Protein AF-A0A4U9TQY6-F1 (afdb_monomer_lite)

Organism: Serratia fonticola (NCBI:txid47917)

Radius of gyration: 54.36 Å; chains: 1; bounding box: 88×102×158 Å

Secondary structure (DSSP, 8-state):
----PPPPP--------------------------GGGHHHHHHH-S--HHHHHHHHHHHHHTTT------PPPSS-HHHHHHHHHHHHHTTT-HHHHHHHH--S-HHHHHHHHHHH-GGG---B-TTT-TT----HHHHHHHHHHHHT-SS-HHHHHHHHTB-HHHHHHHHHHHH-SHHHHHTS---PPPHHHHHHHHHHHHHHHHHHHHHHHHHHHHHHHHHHHH---TTS-GGGS-HHHHHHHHHHHTTTS-HHHHHHHTT--HHHHHHHHHHHHT--TTHHHHHHHHHHHHHTTT---HHHHHHHHHHTT----HHHHHHHHHHTT------------S-----

InterPro domains:
  IPR002514 Transposase IS3/IS911family [PF01527] (135-210)
  IPR009057 Homedomain-like superfamily [SSF46689] (134-230)
  IPR025948 HTH-like domain [PF13276] (290-338)

Structure (mmCIF, N/CA/C/O backbone):
data_AF-A0A4U9TQY6-F1
#
_entry.id   AF-A0A4U9TQY6-F1
#
loop_
_atom_site.group_PDB
_atom_site.id
_atom_site.type_symbol
_atom_site.label_atom_id
_atom_site.label_alt_id
_atom_site.label_comp_id
_atom_site.label_asym_id
_atom_site.label_entity_id
_atom_site.label_seq_id
_atom_site.pdbx_PDB_ins_code
_atom_site.Cartn_x
_atom_site.Cartn_y
_atom_site.Cartn_z
_atom_site.occupancy
_atom_site.B_iso_or_equiv
_atom_site.auth_seq_id
_atom_site.auth_comp_id
_atom_site.auth_asym_id
_atom_site.auth_atom_id
_atom_site.pdbx_PDB_model_num
ATOM 1 N N . MET A 1 1 ? 9.250 -29.396 -16.848 1.00 31.23 1 MET A N 1
ATOM 2 C CA . MET A 1 1 ? 8.272 -30.425 -17.280 1.00 31.23 1 MET A CA 1
ATOM 3 C C . MET A 1 1 ? 8.262 -30.428 -18.808 1.00 31.23 1 MET A C 1
ATOM 5 O O . MET A 1 1 ? 8.219 -29.341 -19.353 1.00 31.23 1 MET A O 1
ATOM 9 N N . VAL A 1 2 ? 8.397 -31.527 -19.561 1.00 31.52 2 VAL A N 1
ATOM 10 C CA . VAL A 1 2 ? 8.500 -32.969 -19.241 1.00 31.52 2 VAL A CA 1
ATOM 11 C C . VAL A 1 2 ? 9.567 -33.610 -20.151 1.00 31.52 2 VAL A C 1
ATOM 13 O O . VAL A 1 2 ? 9.609 -33.320 -21.343 1.00 31.52 2 VAL A O 1
ATOM 16 N N . LYS A 1 3 ? 10.415 -34.497 -19.607 1.00 27.30 3 LYS A N 1
ATOM 17 C CA . LYS A 1 3 ? 11.331 -35.351 -20.392 1.00 27.30 3 LYS A CA 1
ATOM 18 C C . LYS A 1 3 ? 10.538 -36.514 -21.006 1.00 27.30 3 LYS A C 1
ATOM 20 O O . LYS A 1 3 ? 9.754 -37.124 -20.286 1.00 27.30 3 LYS A O 1
ATOM 25 N N . ARG A 1 4 ? 10.783 -36.893 -22.266 1.00 30.50 4 ARG A N 1
ATOM 26 C CA . ARG A 1 4 ? 10.329 -38.194 -22.803 1.00 30.50 4 ARG A CA 1
ATOM 27 C C . ARG A 1 4 ? 11.517 -39.154 -22.840 1.00 30.50 4 ARG A C 1
ATOM 29 O O . ARG A 1 4 ? 12.501 -38.873 -23.514 1.00 30.50 4 ARG A O 1
ATOM 36 N N . GLY A 1 5 ? 11.445 -40.223 -22.050 1.00 29.27 5 GLY A N 1
ATOM 37 C CA . GLY A 1 5 ? 12.477 -41.260 -21.979 1.00 29.27 5 GLY A CA 1
ATOM 38 C C . GLY A 1 5 ? 12.251 -42.380 -22.995 1.00 29.27 5 GLY A C 1
ATOM 39 O O . GLY A 1 5 ? 11.127 -42.601 -23.442 1.00 29.27 5 GLY A O 1
ATOM 40 N N . CYS A 1 6 ? 13.321 -43.096 -23.336 1.00 26.94 6 CYS A N 1
ATOM 41 C CA . CYS A 1 6 ? 13.263 -44.268 -24.207 1.00 26.94 6 CYS A CA 1
ATOM 42 C C . CYS A 1 6 ? 12.666 -45.480 -23.474 1.00 26.94 6 CYS A C 1
ATOM 44 O O . CYS A 1 6 ? 13.087 -45.808 -22.364 1.00 26.94 6 CYS A O 1
ATOM 46 N N . GLY A 1 7 ? 11.712 -46.159 -24.117 1.00 28.53 7 GLY A N 1
ATOM 47 C CA . GLY A 1 7 ? 11.136 -47.423 -23.652 1.00 28.53 7 GLY A CA 1
ATOM 48 C C . GLY A 1 7 ? 11.997 -48.632 -24.034 1.00 28.53 7 GLY A C 1
ATOM 49 O O . GLY A 1 7 ? 12.607 -48.663 -25.100 1.00 28.53 7 GLY A O 1
ATOM 50 N N . ARG A 1 8 ? 12.050 -49.619 -23.138 1.00 29.38 8 ARG A N 1
ATOM 51 C CA . ARG A 1 8 ? 12.876 -50.836 -23.205 1.00 29.38 8 ARG A CA 1
ATOM 52 C C . ARG A 1 8 ? 12.170 -51.963 -23.985 1.00 29.38 8 ARG A C 1
ATOM 54 O O . ARG A 1 8 ? 10.993 -52.208 -23.751 1.00 29.38 8 ARG A O 1
ATOM 61 N N . PHE A 1 9 ? 12.906 -52.684 -24.836 1.00 28.48 9 PHE A N 1
ATOM 62 C CA . PHE A 1 9 ? 12.478 -53.955 -25.452 1.00 28.48 9 PHE A CA 1
ATOM 63 C C . PHE A 1 9 ? 12.493 -55.127 -24.448 1.00 28.48 9 PHE A C 1
ATOM 65 O O . PHE A 1 9 ? 13.403 -55.183 -23.615 1.00 28.48 9 PHE A O 1
ATOM 72 N N . PRO A 1 10 ? 11.590 -56.115 -24.595 1.00 33.69 10 PRO A N 1
ATOM 73 C CA . PRO A 1 10 ? 11.758 -57.448 -24.015 1.00 33.69 10 PRO A CA 1
ATOM 74 C C . PRO A 1 10 ? 11.710 -58.604 -25.044 1.00 33.69 10 PRO A C 1
ATOM 76 O O . PRO A 1 10 ? 10.796 -58.682 -25.854 1.00 33.69 10 PRO A O 1
ATOM 79 N N . GLY A 1 11 ? 12.663 -59.538 -24.916 1.00 27.80 11 GLY A N 1
ATOM 80 C CA . GLY A 1 11 ? 12.415 -60.994 -24.865 1.00 27.80 11 GLY A CA 1
ATOM 81 C C . GLY A 1 11 ? 11.943 -61.775 -26.107 1.00 27.80 11 GLY A C 1
ATOM 82 O O . GLY A 1 11 ? 10.773 -61.742 -26.464 1.00 27.80 11 GLY A O 1
ATOM 83 N N . LEU A 1 12 ? 12.835 -62.628 -26.634 1.00 35.00 12 LEU A N 1
ATOM 84 C CA . LEU A 1 12 ? 12.506 -63.870 -27.369 1.00 35.00 12 LEU A CA 1
ATOM 85 C C . LEU A 1 12 ? 11.928 -64.933 -26.391 1.00 35.00 12 LEU A C 1
ATOM 87 O O . LEU A 1 12 ? 12.115 -64.768 -25.181 1.00 35.00 12 LEU A O 1
ATOM 91 N N . PRO A 1 13 ? 11.283 -66.032 -26.856 1.00 39.97 13 PRO A N 1
ATOM 92 C CA . PRO A 1 13 ? 12.063 -67.239 -27.203 1.00 39.97 13 PRO A CA 1
ATOM 93 C C . PRO A 1 13 ? 11.512 -68.147 -28.338 1.00 39.97 13 PRO A C 1
ATOM 95 O O . PRO A 1 13 ? 10.310 -68.223 -28.568 1.00 39.97 13 PRO A O 1
ATOM 98 N N . GLY A 1 14 ? 12.432 -68.937 -28.922 1.00 26.59 14 GLY A N 1
ATOM 99 C CA . GLY A 1 14 ? 12.211 -70.270 -29.525 1.00 26.59 14 GLY A CA 1
ATOM 100 C C . GLY A 1 14 ? 11.458 -70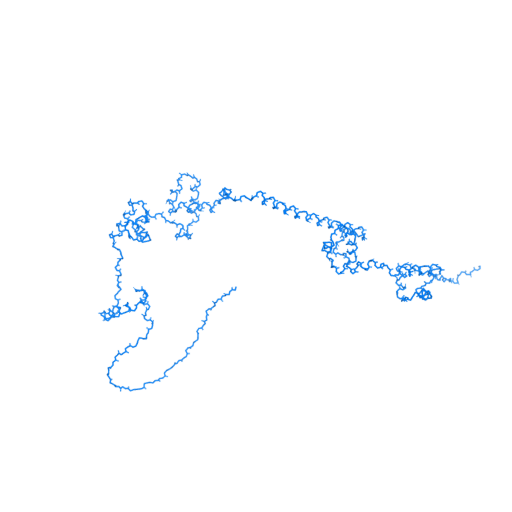.384 -30.866 1.00 26.59 14 GLY A C 1
ATOM 101 O O . GLY A 1 14 ? 11.003 -69.392 -31.419 1.00 26.59 14 GLY A O 1
ATOM 102 N N . GLU A 1 15 ? 11.308 -71.586 -31.446 1.00 27.27 15 GLU A N 1
ATOM 103 C CA . GLU A 1 15 ? 12.203 -72.765 -31.391 1.00 27.27 15 GLU A CA 1
ATOM 104 C C . GLU A 1 15 ? 12.007 -73.720 -32.612 1.00 27.27 15 GLU A C 1
ATOM 106 O O . GLU A 1 15 ? 11.037 -73.634 -33.364 1.00 27.27 15 GLU A O 1
ATOM 111 N N . LYS A 1 16 ? 12.965 -74.648 -32.750 1.00 29.16 16 LYS A N 1
ATOM 112 C CA . LYS A 1 16 ? 12.951 -76.019 -33.340 1.00 29.16 16 LYS A CA 1
ATOM 113 C C . LYS A 1 16 ? 11.585 -76.751 -33.382 1.00 29.16 16 LYS A C 1
ATOM 115 O O . LYS A 1 16 ? 10.786 -76.554 -32.480 1.00 29.16 16 LYS A O 1
ATOM 120 N N . GLN A 1 17 ? 11.249 -77.699 -34.276 1.00 26.56 17 GLN A N 1
ATOM 121 C CA . GLN A 1 17 ? 11.876 -78.455 -35.396 1.00 26.56 17 GLN A CA 1
ATOM 122 C C . GLN A 1 17 ? 10.726 -78.794 -36.409 1.00 26.56 17 GLN A C 1
ATOM 124 O O . GLN A 1 17 ? 9.563 -78.581 -36.086 1.00 26.56 17 GLN A O 1
ATOM 129 N N . CYS A 1 18 ? 10.922 -79.215 -37.669 1.00 26.98 18 CYS A N 1
ATOM 130 C CA . CYS A 1 18 ? 11.278 -80.580 -38.104 1.00 26.98 18 CYS A CA 1
ATOM 131 C C . CYS A 1 18 ? 11.501 -80.649 -39.634 1.00 26.98 18 CYS A C 1
ATOM 133 O O . CYS A 1 18 ? 10.748 -80.060 -40.405 1.00 26.98 18 CYS A O 1
ATOM 135 N N . LEU A 1 19 ? 12.471 -81.461 -40.069 1.00 30.08 19 LEU A N 1
ATOM 136 C CA . LEU A 1 19 ? 12.529 -82.071 -41.412 1.00 30.08 19 LEU A CA 1
ATOM 137 C C . LEU A 1 19 ? 11.640 -83.341 -41.402 1.00 30.08 19 LEU A C 1
ATOM 139 O O . LEU A 1 19 ? 11.509 -83.934 -40.327 1.00 30.08 19 LEU A O 1
ATOM 143 N N . PRO A 1 20 ? 11.052 -83.809 -42.531 1.00 35.75 20 PRO A N 1
ATOM 144 C CA . PRO A 1 20 ? 11.850 -84.645 -43.441 1.00 35.75 20 PRO A CA 1
ATOM 145 C C . PRO A 1 20 ? 11.440 -84.697 -44.936 1.00 35.75 20 PRO A C 1
ATOM 147 O O . PRO A 1 20 ? 10.366 -84.276 -45.349 1.00 35.75 20 PRO A O 1
ATOM 150 N N . LYS A 1 21 ? 12.298 -85.422 -45.673 1.00 30.14 21 LYS A N 1
ATOM 151 C CA . LYS A 1 21 ? 12.150 -86.063 -46.998 1.00 30.14 21 LYS A CA 1
ATOM 152 C C . LYS A 1 21 ? 12.566 -85.265 -48.241 1.00 30.14 21 LYS A C 1
ATOM 154 O O . LYS A 1 21 ? 12.123 -84.161 -48.520 1.00 30.14 21 LYS A O 1
ATOM 159 N N . GLN A 1 22 ? 13.463 -85.918 -48.977 1.00 34.50 22 GLN A N 1
ATOM 160 C CA . GLN A 1 22 ? 14.068 -85.513 -50.239 1.00 34.50 22 GLN A CA 1
ATOM 161 C C . GLN A 1 22 ? 13.177 -85.944 -51.414 1.00 34.50 22 GLN A C 1
ATOM 163 O O . GLN A 1 22 ? 12.573 -87.014 -51.343 1.00 34.50 22 GLN A O 1
ATOM 168 N N . ASN A 1 23 ? 13.163 -85.161 -52.499 1.00 28.33 23 ASN A N 1
ATOM 169 C CA . ASN A 1 23 ? 13.581 -85.569 -53.857 1.00 28.33 23 ASN A CA 1
ATOM 170 C C . ASN A 1 23 ? 13.024 -84.612 -54.927 1.00 28.33 23 ASN A C 1
ATOM 172 O O . ASN A 1 23 ? 11.894 -84.154 -54.818 1.00 28.33 23 ASN A O 1
ATOM 176 N N . GLY A 1 24 ? 13.790 -84.387 -56.003 1.00 27.88 24 GLY A N 1
ATOM 177 C CA . GLY A 1 24 ? 13.245 -83.885 -57.276 1.00 27.88 24 GLY A CA 1
ATOM 178 C C . GLY A 1 24 ? 13.335 -82.375 -57.540 1.00 27.88 24 GLY A C 1
ATOM 179 O O . GLY A 1 24 ? 12.345 -81.668 -57.452 1.00 27.88 24 GLY A O 1
ATOM 180 N N . SER A 1 25 ? 14.525 -81.926 -57.953 1.00 29.58 25 SER A N 1
ATOM 181 C CA . SER A 1 25 ? 14.774 -80.944 -59.033 1.00 29.58 25 SER A CA 1
ATOM 182 C C . SER A 1 25 ? 13.862 -79.712 -59.259 1.00 29.58 25 SER A C 1
ATOM 184 O O . SER A 1 25 ? 12.707 -79.829 -59.648 1.00 29.58 25 SER A O 1
ATOM 186 N N . ALA A 1 26 ? 14.535 -78.552 -59.322 1.00 31.36 26 ALA A N 1
ATOM 187 C CA . ALA A 1 26 ? 14.206 -77.366 -60.131 1.00 31.36 26 ALA A CA 1
ATOM 188 C C . ALA A 1 26 ? 13.026 -76.461 -59.707 1.00 31.36 26 ALA A C 1
ATOM 190 O O . ALA A 1 26 ? 11.922 -76.575 -60.225 1.00 31.36 26 ALA A O 1
ATOM 191 N N . GLN A 1 27 ? 13.338 -75.417 -58.923 1.00 27.23 27 GLN A N 1
ATOM 192 C CA . GLN A 1 27 ? 13.277 -74.001 -59.353 1.00 27.23 27 GLN A CA 1
ATOM 193 C C . GLN A 1 27 ? 13.703 -73.071 -58.196 1.00 27.23 27 GLN A C 1
ATOM 195 O O . GLN A 1 27 ? 13.060 -73.022 -57.152 1.00 27.23 27 GLN A O 1
ATOM 200 N N . LEU A 1 28 ? 14.792 -72.311 -58.370 1.00 29.48 28 LEU A N 1
ATOM 201 C CA . LEU A 1 28 ? 15.281 -71.350 -57.367 1.00 29.48 28 LEU A CA 1
ATOM 202 C C . LEU A 1 28 ? 14.486 -70.034 -57.416 1.00 29.48 28 LEU A C 1
ATOM 204 O O . LEU A 1 28 ? 14.958 -69.015 -57.919 1.00 29.48 28 LEU A O 1
ATOM 208 N N . SER A 1 29 ? 13.281 -70.034 -56.847 1.00 29.52 29 SER A N 1
ATOM 209 C CA . SER A 1 29 ? 12.554 -68.803 -56.520 1.00 29.52 29 SER A CA 1
ATOM 210 C C . SER A 1 29 ? 13.123 -68.182 -55.237 1.00 29.52 29 SER A C 1
ATOM 212 O O . SER A 1 29 ? 12.596 -68.398 -54.145 1.00 29.52 29 SER A O 1
ATOM 214 N N . PHE A 1 30 ? 14.227 -67.436 -55.349 1.00 30.88 30 PHE A N 1
ATOM 215 C CA . PHE A 1 30 ? 14.872 -66.812 -54.189 1.00 30.88 30 PHE A CA 1
ATOM 216 C C . PHE A 1 30 ? 14.046 -65.618 -53.681 1.00 30.88 30 PHE A C 1
ATOM 218 O O . PHE A 1 30 ? 14.032 -64.537 -54.275 1.00 30.88 30 PHE A O 1
ATOM 225 N N . THR A 1 31 ? 13.318 -65.820 -52.584 1.00 34.09 31 THR A N 1
ATOM 226 C CA . THR A 1 31 ? 12.504 -64.783 -51.947 1.00 34.09 31 THR A CA 1
ATOM 227 C C . THR A 1 31 ? 13.389 -63.750 -51.248 1.00 34.09 31 THR A C 1
ATOM 229 O O . THR A 1 31 ? 14.279 -64.073 -50.465 1.00 34.09 31 THR A O 1
ATOM 232 N N . LEU A 1 32 ? 13.139 -62.470 -51.534 1.00 38.66 32 LEU A N 1
ATOM 233 C CA . LEU A 1 32 ? 13.845 -61.337 -50.932 1.00 38.66 32 LEU A CA 1
ATOM 234 C C . LEU A 1 32 ? 13.554 -61.243 -49.427 1.00 38.66 32 LEU A C 1
ATOM 236 O O . LEU A 1 32 ? 12.578 -60.607 -49.033 1.00 38.66 32 LEU A O 1
ATOM 240 N N . ASN A 1 33 ? 14.418 -61.811 -48.584 1.00 37.50 33 ASN A N 1
ATOM 241 C CA . ASN A 1 33 ? 14.406 -61.517 -47.153 1.00 37.50 33 ASN A CA 1
ATOM 242 C C . ASN A 1 33 ? 15.808 -61.566 -46.521 1.00 37.50 33 ASN A C 1
ATOM 244 O O . ASN A 1 33 ? 16.290 -62.618 -46.114 1.00 37.50 33 ASN A O 1
ATOM 248 N N . THR A 1 34 ? 16.466 -60.407 -46.450 1.00 39.22 34 THR A N 1
ATOM 249 C CA . THR A 1 34 ? 17.492 -60.055 -45.446 1.00 39.22 34 THR A CA 1
ATOM 250 C C . THR A 1 34 ? 17.794 -58.562 -45.596 1.00 39.22 34 THR A C 1
ATOM 252 O O . THR A 1 34 ? 18.359 -58.115 -46.596 1.00 39.22 34 THR A O 1
ATOM 255 N N . ALA A 1 35 ? 17.371 -57.757 -44.618 1.00 41.97 35 ALA A N 1
ATOM 256 C CA . ALA A 1 35 ? 17.491 -56.296 -44.664 1.00 41.97 35 ALA A CA 1
ATOM 257 C C . ALA A 1 35 ? 18.857 -55.764 -44.174 1.00 41.97 35 ALA A C 1
ATOM 259 O O . ALA A 1 35 ? 19.092 -54.558 -44.205 1.00 41.97 35 ALA A O 1
ATOM 260 N N . GLU A 1 36 ? 19.777 -56.640 -43.765 1.00 43.09 36 GLU A N 1
ATOM 261 C CA . GLU A 1 36 ? 20.982 -56.246 -43.018 1.00 43.09 36 GLU A CA 1
ATOM 262 C C . GLU A 1 36 ? 22.211 -55.957 -43.906 1.00 43.09 36 GLU A C 1
ATOM 264 O O . GLU A 1 36 ? 23.053 -55.142 -43.539 1.00 43.09 36 GLU A O 1
ATOM 269 N N . ASN A 1 37 ? 22.273 -56.493 -45.132 1.00 46.12 37 ASN A N 1
ATOM 270 C CA . ASN A 1 37 ? 23.397 -56.259 -46.061 1.00 46.12 37 ASN A CA 1
ATOM 271 C C . ASN A 1 37 ? 23.300 -54.955 -46.889 1.00 46.12 37 ASN A C 1
ATOM 273 O O . ASN A 1 37 ? 24.152 -54.693 -47.737 1.00 46.12 37 ASN A O 1
ATOM 277 N N . TRP A 1 38 ? 22.291 -54.106 -46.662 1.00 48.00 38 TRP A N 1
ATOM 278 C CA . TRP A 1 38 ? 22.049 -52.900 -47.477 1.00 48.00 38 TRP A CA 1
ATOM 279 C C . TRP A 1 38 ? 22.770 -51.636 -46.972 1.00 48.00 38 TRP A C 1
ATOM 281 O O . TRP A 1 38 ? 22.703 -50.586 -47.612 1.00 48.00 38 TRP A O 1
ATOM 291 N N . LEU A 1 39 ? 23.495 -51.701 -45.851 1.00 43.91 39 LEU A N 1
ATOM 292 C CA . LEU A 1 39 ? 24.183 -50.536 -45.274 1.00 43.91 39 LEU A CA 1
ATOM 293 C C . LEU A 1 39 ? 25.300 -49.942 -46.167 1.00 43.91 39 LEU A C 1
ATOM 295 O O . LEU A 1 39 ? 25.318 -48.718 -46.322 1.00 43.91 39 LEU A O 1
ATOM 299 N N . PRO A 1 40 ? 26.164 -50.730 -46.849 1.00 46.38 40 PRO A N 1
ATOM 300 C CA . PRO A 1 40 ? 27.131 -50.182 -47.812 1.00 46.38 40 PRO A CA 1
ATOM 301 C C . PRO A 1 40 ? 26.461 -49.499 -49.016 1.00 46.38 40 PRO A C 1
ATOM 303 O O . PRO A 1 40 ? 27.019 -48.587 -49.628 1.00 46.38 40 PRO A O 1
ATOM 306 N N . TRP A 1 41 ? 25.241 -49.924 -49.356 1.00 50.53 41 TRP A N 1
ATOM 307 C CA . TRP A 1 41 ? 24.509 -49.467 -50.534 1.00 50.53 41 TRP A CA 1
ATOM 308 C C . TRP A 1 41 ? 23.980 -48.025 -50.371 1.00 50.53 41 TRP A C 1
ATOM 310 O O . TRP A 1 41 ? 24.085 -47.226 -51.309 1.00 50.53 41 TRP A O 1
ATOM 320 N N . PHE A 1 42 ? 23.525 -47.644 -49.168 1.00 49.00 42 PHE A N 1
ATOM 321 C CA . PHE A 1 42 ? 23.055 -46.279 -48.869 1.00 49.00 42 PHE A CA 1
ATOM 322 C C . PHE A 1 42 ? 24.130 -45.202 -49.083 1.00 49.00 42 PHE A C 1
ATOM 324 O O . PHE A 1 42 ? 23.829 -44.126 -49.605 1.00 49.00 42 PHE A O 1
ATOM 331 N N . VAL A 1 43 ? 25.383 -45.495 -48.720 1.00 47.66 43 VAL A N 1
ATOM 332 C CA . VAL A 1 43 ? 26.507 -44.544 -48.805 1.00 47.66 43 VAL A CA 1
ATOM 333 C C . VAL A 1 43 ? 26.931 -44.289 -50.259 1.00 47.66 43 VAL A C 1
ATOM 335 O O . VAL A 1 43 ? 27.325 -43.175 -50.609 1.00 47.66 43 VAL A O 1
ATOM 338 N N . ILE A 1 44 ? 26.832 -45.300 -51.130 1.00 49.00 44 ILE A N 1
ATOM 339 C CA . ILE A 1 44 ? 27.414 -45.252 -52.482 1.00 49.00 44 ILE A CA 1
ATOM 340 C C . ILE A 1 44 ? 26.439 -44.704 -53.538 1.00 49.00 44 ILE A C 1
ATOM 342 O O . ILE A 1 44 ? 26.900 -44.081 -54.498 1.00 49.00 44 ILE A O 1
ATOM 346 N N . TRP A 1 45 ? 25.117 -44.859 -53.381 1.00 45.22 45 TRP A N 1
ATOM 347 C CA . TRP A 1 45 ? 24.142 -44.474 -54.424 1.00 45.22 45 TRP A CA 1
ATOM 348 C C . TRP A 1 45 ? 23.046 -43.484 -54.000 1.00 45.22 45 TRP A C 1
ATOM 350 O O . TRP A 1 45 ? 22.404 -42.907 -54.880 1.00 45.22 45 TRP A O 1
ATOM 360 N N . GLY A 1 46 ? 22.855 -43.223 -52.703 1.00 50.69 46 GLY A N 1
ATOM 361 C CA . GLY A 1 46 ? 21.715 -42.433 -52.223 1.00 50.69 46 GLY A CA 1
ATOM 362 C C . GLY A 1 46 ? 20.386 -43.201 -52.297 1.00 50.69 46 GLY A C 1
ATOM 363 O O . GLY A 1 46 ? 20.360 -44.390 -52.600 1.00 50.69 46 GLY A O 1
ATOM 364 N N . THR A 1 47 ? 19.273 -42.540 -51.971 1.00 46.72 47 THR A N 1
ATOM 365 C CA . THR A 1 47 ? 17.975 -43.180 -51.677 1.00 46.72 47 THR A CA 1
ATOM 366 C C . THR A 1 47 ? 17.416 -44.102 -52.787 1.00 46.72 47 THR A C 1
ATOM 368 O O . THR A 1 47 ? 17.566 -43.825 -53.982 1.00 46.72 47 THR A O 1
ATOM 371 N N . PRO A 1 48 ? 16.741 -45.216 -52.421 1.00 49.00 48 PRO A N 1
ATOM 372 C CA . PRO A 1 48 ? 16.377 -46.288 -53.354 1.00 49.00 48 PRO A CA 1
ATOM 373 C C . PRO A 1 48 ? 15.190 -45.961 -54.262 1.00 49.00 48 PRO A C 1
ATOM 375 O O . PRO A 1 48 ? 14.046 -46.320 -53.990 1.00 49.00 48 PRO A O 1
ATOM 378 N N . LEU A 1 49 ? 15.477 -45.413 -55.445 1.00 57.25 49 LEU A N 1
ATOM 379 C CA . LEU A 1 49 ? 14.598 -45.614 -56.597 1.00 57.25 49 LEU A CA 1
ATOM 380 C C . LEU A 1 49 ? 14.778 -47.034 -57.160 1.00 57.25 49 LEU A C 1
ATOM 382 O O . LEU A 1 49 ? 15.892 -47.462 -57.466 1.00 57.25 49 LEU A O 1
ATOM 386 N N . LYS A 1 50 ? 13.658 -47.728 -57.409 1.00 60.75 50 LYS A N 1
ATOM 387 C CA . LYS A 1 50 ? 13.566 -49.113 -57.933 1.00 60.75 50 LYS A CA 1
ATOM 388 C C . LYS A 1 50 ? 14.414 -49.385 -59.194 1.00 60.75 50 LYS A C 1
ATOM 390 O O . LYS A 1 50 ? 14.798 -50.525 -59.449 1.00 60.75 50 LYS A O 1
ATOM 395 N N . ARG A 1 51 ? 14.734 -48.346 -59.981 1.00 62.28 51 ARG A N 1
ATOM 396 C CA . ARG A 1 51 ? 15.630 -48.417 -61.153 1.00 62.28 51 ARG A CA 1
ATOM 397 C C . ARG A 1 51 ? 17.109 -48.615 -60.785 1.00 62.28 51 ARG A C 1
ATOM 399 O O . ARG A 1 51 ? 17.788 -49.358 -61.487 1.00 62.28 51 ARG A O 1
ATOM 406 N N . ASN A 1 52 ? 17.593 -48.012 -59.696 1.00 62.66 52 ASN A N 1
ATOM 407 C CA . ASN A 1 52 ? 18.995 -48.124 -59.274 1.00 62.66 52 ASN A CA 1
ATOM 408 C C . ASN A 1 52 ? 19.300 -49.533 -58.750 1.00 62.66 52 ASN A C 1
ATOM 410 O O . ASN A 1 52 ? 20.303 -50.118 -59.150 1.00 62.66 52 ASN A O 1
ATOM 414 N N . LEU A 1 53 ? 18.382 -50.128 -57.976 1.00 62.56 53 LEU A N 1
ATOM 415 C CA . LEU A 1 53 ? 18.479 -51.525 -57.526 1.00 62.56 53 LEU A CA 1
ATOM 416 C C . LEU A 1 53 ? 18.620 -52.495 -58.715 1.00 62.56 53 LEU A C 1
ATOM 418 O O . LEU A 1 53 ? 19.561 -53.276 -58.779 1.00 62.56 53 LEU A O 1
ATOM 422 N N . ARG A 1 54 ? 17.739 -52.375 -59.722 1.00 69.75 54 ARG A N 1
ATOM 423 C CA . ARG A 1 54 ? 17.767 -53.192 -60.954 1.00 69.75 54 ARG A CA 1
ATOM 424 C C . ARG A 1 54 ? 18.997 -52.964 -61.840 1.00 69.75 54 ARG A C 1
ATOM 426 O O . ARG A 1 54 ? 19.247 -53.759 -62.745 1.00 69.75 54 ARG A O 1
ATOM 433 N N . ARG A 1 55 ? 19.717 -51.851 -61.675 1.00 64.12 55 ARG A N 1
ATOM 434 C CA . ARG A 1 55 ? 20.990 -51.603 -62.369 1.00 64.12 55 ARG A CA 1
ATOM 435 C C . ARG A 1 55 ? 22.159 -52.203 -61.591 1.00 64.12 55 ARG A C 1
ATOM 437 O O . ARG A 1 55 ? 23.055 -52.749 -62.218 1.00 64.12 55 ARG A O 1
ATOM 444 N N . TRP A 1 56 ? 22.114 -52.135 -60.261 1.00 67.00 56 TRP A N 1
ATOM 445 C CA . TRP A 1 56 ? 23.112 -52.742 -59.385 1.00 67.00 56 TRP A CA 1
ATOM 446 C C . TRP A 1 56 ? 23.101 -54.272 -59.474 1.00 67.00 56 TRP A C 1
ATOM 448 O O . TRP A 1 56 ? 24.154 -54.838 -59.727 1.00 67.00 56 TRP A O 1
ATOM 458 N N . ILE A 1 57 ? 21.931 -54.922 -59.386 1.00 69.12 57 ILE A N 1
ATOM 459 C CA . ILE A 1 57 ? 21.804 -56.393 -59.478 1.00 69.12 57 ILE A CA 1
ATOM 460 C C . ILE A 1 57 ? 22.461 -56.918 -60.766 1.00 69.12 57 ILE A C 1
ATOM 462 O O . ILE A 1 57 ? 23.375 -57.727 -60.695 1.00 69.12 57 ILE A O 1
ATOM 466 N N . ARG A 1 58 ? 22.110 -56.343 -61.926 1.00 69.38 58 ARG A N 1
ATOM 467 C CA . ARG A 1 58 ? 22.704 -56.719 -63.224 1.00 69.38 58 ARG A CA 1
ATOM 468 C C . ARG A 1 58 ? 24.214 -56.482 -63.322 1.00 69.38 58 ARG A C 1
ATOM 470 O O . ARG A 1 58 ? 24.881 -57.181 -64.071 1.00 69.38 58 ARG A O 1
ATOM 477 N N . LEU A 1 59 ? 24.751 -55.480 -62.622 1.00 63.50 59 LEU A N 1
ATOM 478 C CA . LEU A 1 59 ? 26.197 -55.234 -62.581 1.00 63.50 59 LEU A CA 1
ATOM 479 C C . LEU A 1 59 ? 26.911 -56.206 -61.637 1.00 63.50 59 LEU A C 1
ATOM 481 O O . LEU A 1 59 ? 28.011 -56.629 -61.956 1.00 63.50 59 LEU A O 1
ATOM 485 N N . TRP A 1 60 ? 26.284 -56.573 -60.519 1.00 65.56 60 TRP A N 1
ATOM 486 C CA . TRP A 1 60 ? 26.818 -57.516 -59.534 1.00 65.56 60 TRP A CA 1
ATOM 487 C C . TRP A 1 60 ? 26.825 -58.959 -60.063 1.00 65.56 60 TRP A C 1
ATOM 489 O O . TRP A 1 60 ? 27.817 -59.668 -59.902 1.00 65.56 60 TRP A O 1
ATOM 499 N N . GLU A 1 61 ? 25.762 -59.355 -60.771 1.00 70.06 61 GLU A N 1
ATOM 500 C CA . GLU A 1 61 ? 25.682 -60.611 -61.532 1.00 70.06 61 GLU A CA 1
ATOM 501 C C . GLU A 1 61 ? 26.759 -60.668 -62.630 1.00 70.06 61 GLU A C 1
ATOM 503 O O . GLU A 1 61 ? 27.393 -61.702 -62.818 1.00 70.06 61 GLU A O 1
ATOM 508 N N . ALA A 1 62 ? 27.018 -59.547 -63.317 1.00 66.81 62 ALA A N 1
ATOM 509 C CA . ALA A 1 62 ? 28.052 -59.459 -64.349 1.00 66.81 62 ALA A CA 1
ATOM 510 C C . ALA A 1 62 ? 29.492 -59.370 -63.799 1.00 66.81 62 ALA A C 1
ATOM 512 O O . ALA A 1 62 ? 30.422 -59.751 -64.505 1.00 66.81 62 ALA A O 1
ATOM 513 N N . SER A 1 63 ? 29.699 -58.873 -62.570 1.00 60.41 63 SER A N 1
ATOM 514 C CA . SER A 1 63 ? 31.027 -58.718 -61.946 1.00 60.41 63 SER A CA 1
ATOM 515 C C . SER A 1 63 ? 31.402 -59.842 -60.972 1.00 60.41 63 SER A C 1
ATOM 517 O O . SER A 1 63 ? 32.378 -59.712 -60.229 1.00 60.41 63 SER A O 1
ATOM 519 N N . GLY A 1 64 ? 30.635 -60.939 -60.941 1.00 58.47 64 GLY A N 1
ATOM 520 C CA . GLY A 1 64 ? 30.945 -62.123 -60.130 1.00 58.47 64 GLY A CA 1
ATOM 521 C C . GLY A 1 64 ? 31.007 -61.854 -58.622 1.00 58.47 64 GLY A C 1
ATOM 522 O O . GLY A 1 64 ? 31.728 -62.539 -57.902 1.00 58.47 64 GLY A O 1
ATOM 523 N N . GLY A 1 65 ? 30.297 -60.831 -58.140 1.00 61.09 65 GLY A N 1
ATOM 524 C CA . GLY A 1 65 ? 30.278 -60.446 -56.728 1.00 61.09 65 GLY A CA 1
ATOM 525 C C . GLY A 1 65 ? 31.391 -59.499 -56.267 1.00 61.09 65 GLY A C 1
ATOM 526 O O . GLY A 1 65 ? 31.321 -59.009 -55.137 1.00 61.09 65 GLY A O 1
ATOM 527 N N . VAL A 1 66 ? 32.373 -59.161 -57.113 1.00 56.75 66 VAL A N 1
ATOM 528 C CA . VAL A 1 66 ? 33.395 -58.158 -56.769 1.00 56.75 66 VAL A CA 1
ATOM 529 C C . VAL A 1 66 ? 32.824 -56.756 -56.981 1.00 56.75 66 VAL A C 1
ATOM 531 O O . VAL A 1 66 ? 32.559 -56.334 -58.108 1.00 56.75 66 VAL A O 1
ATOM 534 N N . THR A 1 67 ? 32.640 -56.008 -55.890 1.00 54.19 67 THR A N 1
ATOM 535 C CA . THR A 1 67 ? 32.320 -54.576 -55.943 1.00 54.19 67 THR A CA 1
ATOM 536 C C . THR A 1 67 ? 33.600 -53.755 -55.870 1.00 54.19 67 THR A C 1
ATOM 538 O O . THR A 1 67 ? 33.978 -53.269 -54.801 1.00 54.19 67 THR A O 1
ATOM 541 N N . GLU A 1 68 ? 34.267 -53.570 -57.009 1.00 55.88 68 GLU A N 1
ATOM 542 C CA . GLU A 1 68 ? 35.305 -52.545 -57.112 1.00 55.88 68 GLU A CA 1
ATOM 543 C C . GLU A 1 68 ? 34.721 -51.185 -56.706 1.00 55.88 68 GLU A C 1
ATOM 545 O O . GLU A 1 68 ? 33.598 -50.824 -57.079 1.00 55.88 68 GLU A O 1
ATOM 550 N N . THR A 1 69 ? 35.469 -50.413 -55.915 1.00 53.50 69 THR A N 1
ATOM 551 C CA . THR A 1 69 ? 35.023 -49.081 -55.502 1.00 53.50 69 THR A CA 1
ATOM 552 C C . THR A 1 69 ? 35.057 -48.153 -56.709 1.00 53.50 69 THR A C 1
ATOM 554 O O . THR A 1 69 ? 36.092 -47.580 -57.044 1.00 53.50 69 THR A O 1
ATOM 557 N N . ILE A 1 70 ? 33.906 -48.006 -57.375 1.00 57.50 70 ILE A N 1
ATOM 558 C CA . ILE A 1 70 ? 33.734 -47.132 -58.540 1.00 57.50 70 ILE A CA 1
ATOM 559 C C . ILE A 1 70 ? 34.135 -45.711 -58.131 1.00 57.50 70 ILE A C 1
ATOM 561 O O . ILE A 1 70 ? 33.345 -44.970 -57.536 1.00 57.50 70 ILE A O 1
ATOM 565 N N . ARG A 1 71 ? 35.376 -45.326 -58.453 1.00 55.69 71 ARG A N 1
ATOM 566 C CA . ARG A 1 71 ? 35.891 -43.974 -58.235 1.00 55.69 71 ARG A CA 1
ATOM 567 C C . ARG A 1 71 ? 35.021 -43.032 -59.054 1.00 55.69 71 ARG A C 1
ATOM 569 O O . ARG A 1 71 ? 35.142 -42.965 -60.276 1.00 55.69 71 ARG A O 1
ATOM 576 N N . ARG A 1 72 ? 34.099 -42.333 -58.384 1.00 57.88 72 ARG A N 1
ATOM 577 C CA . ARG A 1 72 ? 33.226 -41.347 -59.029 1.00 57.88 72 ARG A CA 1
ATOM 578 C C . ARG A 1 72 ? 34.116 -40.340 -59.752 1.00 57.88 72 ARG A C 1
ATOM 580 O O . ARG A 1 72 ? 34.888 -39.638 -59.102 1.00 57.88 72 ARG A O 1
ATOM 587 N N . LYS A 1 73 ? 34.005 -40.283 -61.083 1.00 62.03 73 LYS A N 1
ATOM 588 C CA . LYS A 1 73 ? 34.743 -39.321 -61.908 1.00 62.03 73 LYS A CA 1
ATOM 589 C C . LYS A 1 73 ? 34.498 -37.914 -61.338 1.00 62.03 73 LYS A C 1
ATOM 591 O O . LYS A 1 73 ? 33.332 -37.591 -61.078 1.00 62.03 73 LYS A O 1
ATOM 596 N N . PRO A 1 74 ? 35.544 -37.107 -61.072 1.00 68.12 74 PRO A N 1
ATOM 597 C CA . PRO A 1 74 ? 35.361 -35.795 -60.466 1.00 68.12 74 PRO A CA 1
ATOM 598 C C . PRO A 1 74 ? 34.426 -34.952 -61.339 1.00 68.12 74 PRO A C 1
ATOM 600 O O . PRO A 1 74 ? 34.503 -34.984 -62.566 1.00 68.12 74 PRO A O 1
ATOM 603 N N . ARG A 1 75 ? 33.500 -34.229 -60.696 1.00 76.94 75 ARG A N 1
ATOM 604 C CA . ARG A 1 75 ? 32.419 -33.489 -61.379 1.00 76.94 75 ARG A CA 1
ATOM 605 C C . ARG A 1 75 ? 32.936 -32.372 -62.299 1.00 76.94 75 ARG A C 1
ATOM 607 O O . ARG A 1 75 ? 32.199 -31.927 -63.170 1.00 76.94 75 ARG A O 1
ATOM 614 N N . TYR A 1 76 ? 34.175 -31.944 -62.086 1.00 84.19 76 TYR A N 1
ATOM 615 C CA . TYR A 1 76 ? 34.885 -30.926 -62.849 1.00 84.19 76 TYR A CA 1
ATOM 616 C C . TYR A 1 76 ? 36.311 -31.424 -63.101 1.00 84.19 76 TYR A C 1
ATOM 618 O O . TYR A 1 76 ? 36.851 -32.153 -62.265 1.00 84.19 76 TYR A O 1
ATOM 626 N N . SER A 1 77 ? 36.908 -31.055 -64.234 1.00 85.94 77 SER A N 1
ATOM 627 C CA . SER A 1 77 ? 38.315 -31.358 -64.525 1.00 85.94 77 SER A CA 1
ATOM 628 C C . SER A 1 77 ? 39.265 -30.404 -63.794 1.00 85.94 77 SER A C 1
ATOM 630 O O . SER A 1 77 ? 38.879 -29.296 -63.418 1.00 85.94 77 SER A O 1
ATOM 632 N N . ASP A 1 78 ? 40.531 -30.793 -63.635 1.00 83.38 78 ASP A N 1
ATOM 633 C CA . ASP A 1 78 ? 41.534 -29.915 -63.019 1.00 83.38 78 ASP A CA 1
ATOM 634 C C . ASP A 1 78 ? 41.809 -28.657 -63.861 1.00 83.38 78 ASP A C 1
ATOM 636 O O . ASP A 1 78 ? 42.013 -27.582 -63.305 1.00 83.38 78 ASP A O 1
ATOM 640 N N . VAL A 1 79 ? 41.668 -28.743 -65.190 1.00 86.31 79 VAL A N 1
ATOM 641 C CA . VAL A 1 79 ? 41.713 -27.580 -66.099 1.00 86.31 79 VAL A CA 1
ATOM 642 C C . VAL A 1 79 ? 40.567 -26.601 -65.802 1.00 86.31 79 VAL A C 1
ATOM 644 O O . VAL A 1 79 ? 40.783 -25.396 -65.706 1.00 86.31 79 VAL A O 1
ATOM 647 N N . GLN A 1 80 ? 39.345 -27.104 -65.584 1.00 88.06 80 GLN A N 1
ATOM 648 C CA . GLN A 1 80 ? 38.197 -26.280 -65.174 1.00 88.06 80 GLN A CA 1
ATOM 649 C C . GLN A 1 80 ? 38.387 -25.674 -63.776 1.00 88.06 80 GLN A C 1
ATOM 651 O O . GLN A 1 80 ? 37.951 -24.550 -63.527 1.00 88.06 80 GLN A O 1
ATOM 656 N N . LYS A 1 81 ? 39.045 -26.402 -62.864 1.00 90.31 81 LYS A N 1
ATOM 657 C CA . LYS A 1 81 ? 39.411 -25.911 -61.529 1.00 90.31 81 LYS A CA 1
ATOM 658 C C . LYS A 1 81 ? 40.418 -24.761 -61.611 1.00 90.31 81 LYS A C 1
ATOM 660 O O . LYS A 1 81 ? 40.189 -23.729 -60.983 1.00 90.31 81 LYS A O 1
ATOM 665 N N . GLN A 1 82 ? 41.485 -24.921 -62.393 1.00 88.19 82 GLN A N 1
ATOM 666 C CA . GLN A 1 82 ? 42.513 -23.897 -62.606 1.00 88.19 82 GLN A CA 1
ATOM 667 C C . GLN A 1 82 ? 41.922 -22.646 -63.262 1.00 88.19 82 GLN A C 1
ATOM 669 O O . GLN A 1 82 ? 41.991 -21.574 -62.667 1.00 88.19 82 GLN A O 1
ATOM 674 N N . ALA A 1 83 ? 41.217 -22.790 -64.390 1.00 88.94 83 ALA A N 1
ATOM 675 C CA . ALA A 1 83 ? 40.594 -21.665 -65.094 1.00 88.94 83 ALA A CA 1
ATOM 676 C C . ALA A 1 83 ? 39.620 -20.863 -64.206 1.00 88.94 83 ALA A C 1
ATOM 678 O O . ALA A 1 83 ? 39.592 -19.632 -64.256 1.00 88.94 83 ALA A O 1
ATOM 679 N N . ALA A 1 84 ? 38.847 -21.535 -63.342 1.00 88.12 84 ALA A N 1
ATOM 680 C CA . ALA A 1 84 ? 37.944 -20.858 -62.413 1.00 88.12 84 ALA A CA 1
ATOM 681 C C . ALA A 1 84 ? 38.683 -20.080 -61.306 1.00 88.12 84 ALA A C 1
ATOM 683 O O . ALA A 1 84 ? 38.229 -19.007 -60.898 1.00 88.12 84 ALA A O 1
ATOM 684 N N . VAL A 1 85 ? 39.826 -20.588 -60.832 1.00 86.19 85 VAL A N 1
ATOM 685 C CA . VAL A 1 85 ? 40.669 -19.913 -59.832 1.00 86.19 85 VAL A CA 1
ATOM 686 C C . VAL A 1 85 ? 41.468 -18.762 -60.453 1.00 86.19 85 VAL A C 1
ATOM 688 O O . VAL A 1 85 ? 41.516 -17.683 -59.867 1.00 86.19 85 VAL A O 1
ATOM 691 N N . GLU A 1 86 ? 42.006 -18.917 -61.660 1.00 87.62 86 GLU A N 1
ATOM 692 C CA . GLU A 1 86 ? 42.673 -17.836 -62.402 1.00 87.62 86 GLU A CA 1
ATOM 693 C C . GLU A 1 86 ? 41.707 -16.692 -62.724 1.00 87.62 86 GLU A C 1
ATOM 695 O O . GLU A 1 86 ? 42.000 -15.529 -62.441 1.00 87.62 86 GLU A O 1
ATOM 700 N N . HIS A 1 87 ? 40.500 -17.006 -63.209 1.00 86.12 87 HIS A N 1
ATOM 701 C CA . HIS A 1 87 ? 39.455 -16.003 -63.409 1.00 86.12 87 HIS A CA 1
ATOM 702 C C . HIS A 1 87 ? 39.110 -15.280 -62.095 1.00 86.12 87 HIS A C 1
ATOM 704 O O . HIS A 1 87 ? 38.841 -14.078 -62.111 1.00 86.12 87 HIS A O 1
ATOM 710 N N . TYR A 1 88 ? 39.121 -15.973 -60.954 1.00 84.50 88 TYR A N 1
ATOM 711 C CA . TYR A 1 88 ? 38.902 -15.360 -59.641 1.00 84.50 88 TYR A CA 1
ATOM 712 C C . TYR A 1 88 ? 40.019 -14.389 -59.249 1.00 84.50 88 TYR A C 1
ATOM 714 O O . TYR A 1 88 ? 39.719 -13.288 -58.785 1.00 84.50 88 TYR A O 1
ATOM 722 N N . LEU A 1 89 ? 41.281 -14.751 -59.483 1.00 82.44 89 LEU A N 1
ATOM 723 C CA . LEU A 1 89 ? 42.423 -13.880 -59.207 1.00 82.44 89 LEU A CA 1
ATOM 724 C C . LEU A 1 89 ? 42.443 -12.640 -60.112 1.00 82.44 89 LEU A C 1
ATOM 726 O O . LEU A 1 89 ? 42.687 -11.538 -59.624 1.00 82.44 89 LEU A O 1
ATOM 730 N N . ASN A 1 90 ? 42.138 -12.805 -61.400 1.00 84.69 90 ASN A N 1
ATOM 731 C CA . ASN A 1 90 ? 42.200 -11.720 -62.383 1.00 84.69 90 ASN A CA 1
ATOM 732 C C . ASN A 1 90 ? 41.038 -10.717 -62.247 1.00 84.69 90 ASN A C 1
ATOM 734 O O . ASN A 1 90 ? 41.208 -9.539 -62.549 1.00 84.69 90 ASN A O 1
ATOM 738 N N . HIS A 1 91 ? 39.873 -11.147 -61.747 1.00 74.69 91 HIS A N 1
ATOM 739 C CA . HIS A 1 91 ? 38.659 -10.320 -61.658 1.00 74.69 91 HIS A CA 1
ATOM 740 C C . HIS A 1 91 ? 38.315 -9.902 -60.217 1.00 74.69 91 HIS A C 1
ATOM 742 O O . HIS A 1 91 ? 37.161 -9.962 -59.785 1.00 74.69 91 HIS A O 1
ATOM 748 N N . GLY A 1 92 ? 39.328 -9.485 -59.451 1.00 67.06 92 GLY A N 1
ATOM 749 C CA . GLY A 1 92 ? 39.134 -8.828 -58.153 1.00 67.06 92 GLY A CA 1
ATOM 750 C C . GLY A 1 92 ? 38.637 -9.735 -57.020 1.00 67.06 92 GLY A C 1
ATOM 751 O O . GLY A 1 92 ? 37.997 -9.248 -56.089 1.00 67.06 92 GLY A O 1
ATOM 752 N N . CYS A 1 93 ? 38.916 -11.042 -57.075 1.00 74.12 93 CYS A N 1
ATOM 753 C CA . CYS A 1 93 ? 38.673 -11.993 -55.983 1.00 74.12 93 CYS A CA 1
ATOM 754 C C . CYS A 1 93 ? 37.203 -12.091 -55.507 1.00 74.12 93 CYS A C 1
ATOM 756 O O . CYS A 1 93 ? 36.929 -12.370 -54.332 1.00 74.12 93 CYS A O 1
ATOM 758 N N . CYS A 1 94 ? 36.233 -11.915 -56.412 1.00 76.44 94 CYS A N 1
ATOM 759 C CA . CYS A 1 94 ? 34.802 -11.995 -56.099 1.00 76.44 94 CYS A CA 1
ATOM 760 C C . CYS A 1 94 ? 34.174 -13.343 -56.508 1.00 76.44 94 CYS A C 1
ATOM 762 O O . CYS A 1 94 ? 33.853 -13.556 -57.676 1.00 76.44 94 CYS A O 1
ATOM 764 N N . LEU A 1 95 ? 33.908 -14.220 -55.526 1.00 78.88 95 LEU A N 1
ATOM 765 C CA . LEU A 1 95 ? 33.314 -15.557 -55.740 1.00 78.88 95 LEU A CA 1
ATOM 766 C C . LEU A 1 95 ? 31.963 -15.510 -56.474 1.00 78.88 95 LEU A C 1
ATOM 768 O O . LEU A 1 95 ? 31.698 -16.319 -57.358 1.00 78.88 95 LEU A O 1
ATOM 772 N N . ALA A 1 96 ? 31.098 -14.561 -56.105 1.00 78.62 96 ALA A N 1
ATOM 773 C CA . ALA A 1 96 ? 29.767 -14.440 -56.695 1.00 78.62 96 ALA A CA 1
ATOM 774 C C . ALA A 1 96 ? 29.809 -13.906 -58.135 1.00 78.62 96 ALA A C 1
ATOM 776 O O . ALA A 1 96 ? 28.921 -14.217 -58.923 1.00 78.62 96 ALA A O 1
ATOM 777 N N . PHE A 1 97 ? 30.820 -13.104 -58.485 1.00 79.44 97 PHE A N 1
ATOM 778 C CA . PHE A 1 97 ? 31.030 -12.651 -59.857 1.00 79.44 97 PHE A CA 1
ATOM 779 C C . PHE A 1 97 ? 31.516 -13.814 -60.721 1.00 79.44 97 PHE A C 1
ATOM 781 O O . PHE A 1 97 ? 30.836 -14.188 -61.669 1.00 79.44 97 PHE A O 1
ATOM 788 N N . THR A 1 98 ? 32.605 -14.473 -60.325 1.00 84.81 98 THR A N 1
ATOM 789 C CA . THR A 1 98 ? 33.189 -15.605 -61.062 1.00 84.81 98 THR A CA 1
ATOM 790 C C . THR A 1 98 ? 32.219 -16.763 -61.275 1.00 84.81 98 THR A C 1
ATOM 792 O O . THR A 1 98 ? 32.141 -17.289 -62.381 1.00 84.81 98 THR A O 1
ATOM 795 N N . THR A 1 99 ? 31.417 -17.119 -60.264 1.00 85.25 99 THR A N 1
ATOM 796 C CA . THR A 1 99 ? 30.374 -18.149 -60.405 1.00 85.25 99 THR A CA 1
ATOM 797 C C . THR A 1 99 ? 29.284 -17.745 -61.407 1.00 85.25 99 THR A C 1
ATOM 799 O O . THR A 1 99 ? 28.778 -18.613 -62.115 1.00 85.25 99 THR A O 1
ATOM 802 N N . ARG A 1 100 ? 28.927 -16.453 -61.517 1.00 86.75 100 ARG A N 1
ATOM 803 C CA . ARG A 1 100 ? 27.976 -15.979 -62.542 1.00 86.75 100 ARG A CA 1
ATOM 804 C C . ARG A 1 100 ? 28.597 -15.939 -63.937 1.00 86.75 100 ARG A C 1
ATOM 806 O O . ARG A 1 100 ? 27.927 -16.339 -64.879 1.00 86.75 100 ARG A O 1
ATOM 813 N N . THR A 1 101 ? 29.844 -15.487 -64.067 1.00 87.88 101 THR A N 1
ATOM 814 C CA . THR A 1 101 ? 30.518 -15.344 -65.370 1.00 87.88 101 THR A CA 1
ATOM 815 C C . THR A 1 101 ? 30.819 -16.695 -66.017 1.00 87.88 101 THR A C 1
ATOM 817 O O . THR A 1 101 ? 30.636 -16.851 -67.218 1.00 87.88 101 THR A O 1
ATOM 820 N N . LEU A 1 102 ? 31.246 -17.685 -65.227 1.00 87.50 102 LEU A N 1
ATOM 821 C CA . LEU A 1 102 ? 31.588 -19.019 -65.733 1.00 87.50 102 LEU A CA 1
ATOM 822 C C . LEU A 1 102 ? 30.392 -19.986 -65.756 1.00 87.50 102 LEU A C 1
ATOM 824 O O . LEU A 1 102 ? 30.452 -21.016 -66.419 1.00 87.50 102 LEU A O 1
ATOM 828 N N . GLY A 1 103 ? 29.324 -19.712 -64.997 1.00 83.44 103 GLY A N 1
ATOM 829 C CA . GLY A 1 103 ? 28.178 -20.618 -64.816 1.00 83.44 103 GLY A CA 1
ATOM 830 C C . GLY A 1 103 ? 28.471 -21.868 -63.968 1.00 83.44 103 GLY A C 1
ATOM 831 O O . GLY A 1 103 ? 27.556 -22.607 -63.604 1.00 83.44 103 GLY A O 1
ATOM 832 N N . TYR A 1 104 ? 29.737 -22.100 -63.615 1.00 81.44 104 TYR A N 1
ATOM 833 C CA . TYR A 1 104 ? 30.220 -23.153 -62.725 1.00 81.44 104 TYR A CA 1
ATOM 834 C C . TYR A 1 104 ? 31.518 -22.698 -62.022 1.00 81.44 104 TYR A C 1
ATOM 836 O O . TYR A 1 104 ? 32.201 -21.804 -62.517 1.00 81.44 104 TYR A O 1
ATOM 844 N N . PRO A 1 105 ? 31.916 -23.325 -60.900 1.00 82.06 105 PRO A N 1
ATOM 845 C CA . PRO A 1 105 ? 31.092 -24.118 -59.991 1.00 82.06 105 PRO A CA 1
ATOM 846 C C . PRO A 1 105 ? 30.324 -23.184 -59.023 1.00 82.06 105 PRO A C 1
ATOM 848 O O . PRO A 1 105 ? 30.434 -21.960 -59.106 1.00 82.06 105 PRO A O 1
ATOM 851 N N . CYS A 1 106 ? 29.576 -23.730 -58.056 1.00 80.88 106 CYS A N 1
ATOM 852 C CA . CYS A 1 106 ? 28.972 -22.894 -57.011 1.00 80.88 106 CYS A CA 1
ATOM 853 C C . CYS A 1 106 ? 30.031 -22.231 -56.107 1.00 80.88 106 CYS A C 1
ATOM 855 O O . CYS A 1 106 ? 31.149 -22.738 -55.961 1.00 80.88 106 CYS A O 1
ATOM 857 N N . CYS A 1 107 ? 29.651 -21.120 -55.465 1.00 79.00 107 CYS A N 1
ATOM 858 C CA . CYS A 1 107 ? 30.534 -20.291 -54.641 1.00 79.00 107 CYS A CA 1
ATOM 859 C C . CYS A 1 107 ? 31.349 -21.096 -53.612 1.00 79.00 107 CYS A C 1
ATOM 861 O O . CYS A 1 107 ? 32.533 -20.823 -53.444 1.00 79.00 107 CYS A O 1
ATOM 863 N N . ASP A 1 108 ? 30.754 -22.110 -52.971 1.00 78.75 108 ASP A N 1
ATOM 864 C CA . ASP A 1 108 ? 31.396 -22.935 -51.930 1.00 78.75 108 ASP A CA 1
ATOM 865 C C . ASP A 1 108 ? 32.407 -23.958 -52.474 1.00 78.75 108 ASP A C 1
ATOM 867 O O . ASP A 1 108 ? 33.316 -24.399 -51.766 1.00 78.75 108 ASP A O 1
ATOM 871 N N . VAL A 1 109 ? 32.261 -24.357 -53.740 1.00 84.50 109 VAL A N 1
ATOM 872 C CA . VAL A 1 109 ? 33.231 -25.218 -54.430 1.00 84.50 109 VAL A CA 1
ATOM 873 C C . VAL A 1 109 ? 34.421 -24.380 -54.883 1.00 84.50 109 VAL A C 1
ATOM 875 O O . VAL A 1 109 ? 35.555 -24.746 -54.585 1.00 84.50 109 VAL A O 1
ATOM 878 N N . LEU A 1 110 ? 34.168 -23.226 -55.514 1.00 84.06 110 LEU A N 1
ATOM 879 C CA . LEU A 1 110 ? 35.227 -22.294 -55.908 1.00 84.06 110 LEU A CA 1
ATOM 880 C C . LEU A 1 110 ? 36.011 -21.799 -54.685 1.00 84.06 110 LEU A C 1
ATOM 882 O O . LEU A 1 110 ? 37.236 -21.795 -54.693 1.00 84.06 110 LEU A O 1
ATOM 886 N N . ALA A 1 111 ? 35.307 -21.474 -53.600 1.00 81.31 111 ALA A N 1
ATOM 887 C CA . ALA A 1 111 ? 35.875 -21.149 -52.297 1.00 81.31 111 ALA A CA 1
ATOM 888 C C . ALA A 1 111 ? 36.922 -22.167 -51.820 1.00 81.31 111 ALA A C 1
ATOM 890 O O . ALA A 1 111 ? 38.006 -21.772 -51.390 1.00 81.31 111 ALA A O 1
ATOM 891 N N . ARG A 1 112 ? 36.612 -23.468 -51.891 1.00 81.12 112 ARG A N 1
ATOM 892 C CA . ARG A 1 112 ? 37.567 -24.524 -51.526 1.00 81.12 112 ARG A CA 1
ATOM 893 C C . ARG A 1 112 ? 38.722 -24.618 -52.509 1.00 81.12 112 ARG A C 1
ATOM 895 O O . ARG A 1 112 ? 39.855 -24.690 -52.063 1.00 81.12 112 ARG A O 1
ATOM 902 N N . TRP A 1 113 ? 38.471 -24.542 -53.813 1.00 88.50 113 TRP A N 1
ATOM 903 C CA . TRP A 1 113 ? 39.540 -24.599 -54.815 1.00 88.50 113 TRP A CA 1
ATOM 904 C C . TRP A 1 113 ? 40.545 -23.451 -54.692 1.00 88.50 113 TRP A C 1
ATOM 906 O O . TRP A 1 113 ? 41.743 -23.690 -54.811 1.00 88.50 113 TRP A O 1
ATOM 916 N N . VAL A 1 114 ? 40.082 -22.232 -54.395 1.00 82.81 114 VAL A N 1
ATOM 917 C CA . VAL A 1 114 ? 40.973 -21.097 -54.107 1.00 82.81 114 VAL A CA 1
ATOM 918 C C . VAL A 1 114 ? 41.780 -21.358 -52.829 1.00 82.81 114 VAL A C 1
ATOM 920 O O . VAL A 1 114 ? 42.977 -21.108 -52.831 1.00 82.81 114 VAL A O 1
ATOM 923 N N . ASN A 1 115 ? 41.177 -21.909 -51.767 1.00 78.62 115 ASN A N 1
ATOM 924 C CA . ASN A 1 115 ? 41.915 -22.271 -50.546 1.00 78.62 115 ASN A CA 1
ATOM 925 C C . ASN A 1 115 ? 42.949 -23.392 -50.782 1.00 78.62 115 ASN A C 1
ATOM 927 O O . ASN A 1 115 ? 44.017 -23.364 -50.184 1.00 78.62 115 ASN A O 1
ATOM 931 N N . GLU A 1 116 ? 42.617 -24.381 -51.616 1.00 81.19 116 GLU A N 1
ATOM 932 C CA . GLU A 1 116 ? 43.470 -25.532 -51.947 1.00 81.19 116 GLU A CA 1
ATOM 933 C C . GLU A 1 116 ? 44.674 -25.138 -52.820 1.00 81.19 116 GLU A C 1
ATOM 935 O O . GLU A 1 116 ? 45.737 -25.734 -52.677 1.00 81.19 116 GLU A O 1
ATOM 940 N N . LEU A 1 117 ? 44.514 -24.165 -53.729 1.00 79.50 117 LEU A N 1
ATOM 941 C CA . LEU A 1 117 ? 45.569 -23.734 -54.660 1.00 79.50 117 LEU A CA 1
ATOM 942 C C . LEU A 1 117 ? 46.333 -22.483 -54.191 1.00 79.50 117 LEU A C 1
ATOM 944 O O . LEU A 1 117 ? 47.514 -22.339 -54.494 1.00 79.50 117 LEU A O 1
ATOM 948 N N . HIS A 1 118 ? 45.682 -21.581 -53.451 1.00 71.06 118 HIS A N 1
ATOM 949 C CA . HIS A 1 118 ? 46.255 -20.319 -52.971 1.00 71.06 118 HIS A CA 1
ATOM 950 C C . HIS A 1 118 ? 45.755 -19.979 -51.551 1.00 71.06 118 HIS A C 1
ATOM 952 O O . HIS A 1 118 ? 44.952 -19.048 -51.390 1.00 71.06 118 HIS A O 1
ATOM 958 N N . PRO A 1 119 ? 46.229 -20.690 -50.507 1.00 64.06 119 PRO A N 1
ATOM 959 C CA . PRO A 1 119 ? 45.788 -20.475 -49.125 1.00 64.06 119 PRO A CA 1
ATOM 960 C C . PRO A 1 119 ? 45.929 -19.009 -48.679 1.00 64.06 119 PRO A C 1
ATOM 962 O O . PRO A 1 119 ? 45.013 -18.460 -48.065 1.00 64.06 119 PRO A O 1
ATOM 965 N N . ASP A 1 120 ? 47.006 -18.336 -49.091 1.00 59.97 120 ASP A N 1
ATOM 966 C CA . ASP A 1 120 ? 47.311 -16.951 -48.707 1.00 59.97 120 ASP A CA 1
ATOM 967 C C . ASP A 1 120 ? 46.455 -15.892 -49.421 1.00 59.97 120 ASP A C 1
ATOM 969 O O . ASP A 1 120 ? 46.456 -14.726 -49.027 1.00 59.97 120 ASP A O 1
ATOM 973 N N . ARG A 1 121 ? 45.725 -16.253 -50.489 1.00 61.00 121 ARG A N 1
ATOM 974 C CA . ARG A 1 121 ? 44.942 -15.285 -51.285 1.00 61.00 121 ARG A CA 1
ATOM 975 C C . ARG A 1 121 ? 43.470 -15.198 -50.895 1.00 61.00 121 ARG A C 1
ATOM 977 O O . ARG A 1 121 ? 42.806 -14.237 -51.280 1.00 61.00 121 ARG A O 1
ATOM 984 N N . ARG A 1 122 ? 42.953 -16.130 -50.084 1.00 57.94 122 ARG A N 1
ATOM 985 C CA . ARG A 1 122 ? 41.565 -16.104 -49.584 1.00 57.94 122 ARG A CA 1
ATOM 986 C C . ARG A 1 122 ? 41.490 -15.766 -48.092 1.00 57.94 122 ARG A C 1
ATOM 988 O O . ARG A 1 122 ? 40.893 -16.482 -47.292 1.00 57.94 122 ARG A O 1
ATOM 995 N N . LEU A 1 123 ? 42.036 -14.602 -47.739 1.00 53.97 123 LEU A N 1
ATOM 996 C CA . LEU A 1 123 ? 42.109 -14.037 -46.379 1.00 53.97 123 LEU A CA 1
ATOM 997 C C . LEU A 1 123 ? 40.746 -13.564 -45.827 1.00 53.97 123 LEU A C 1
ATOM 999 O O . LEU A 1 123 ? 40.567 -12.394 -45.490 1.00 53.97 123 LEU A O 1
ATOM 1003 N N . THR A 1 124 ? 39.746 -14.448 -45.755 1.00 52.88 124 THR A N 1
ATOM 1004 C CA . THR A 1 124 ? 38.410 -14.110 -45.227 1.00 52.88 124 THR A CA 1
ATOM 1005 C C . THR A 1 124 ? 37.810 -15.192 -44.329 1.00 52.88 124 THR A C 1
ATOM 1007 O O . THR A 1 124 ? 36.866 -15.894 -44.696 1.00 52.88 124 THR A O 1
ATOM 1010 N N . PHE A 1 125 ? 38.246 -15.215 -43.065 1.00 50.38 125 PHE A N 1
ATOM 1011 C CA . PHE A 1 125 ? 37.365 -15.644 -41.977 1.00 50.38 125 PHE A CA 1
ATOM 1012 C C . PHE A 1 125 ? 36.248 -14.603 -41.800 1.00 50.38 125 PHE A C 1
ATOM 1014 O O . PHE A 1 125 ? 36.362 -13.630 -41.047 1.00 50.38 125 PHE A O 1
ATOM 1021 N N . THR A 1 126 ? 35.159 -14.786 -42.547 1.00 46.22 126 THR A N 1
ATOM 1022 C CA . THR A 1 126 ? 33.909 -14.057 -42.308 1.00 46.22 126 THR A CA 1
ATOM 1023 C C . THR A 1 126 ? 33.271 -14.551 -41.011 1.00 46.22 126 THR A C 1
ATOM 1025 O O . THR A 1 126 ? 33.243 -15.750 -40.729 1.00 46.22 126 THR A O 1
ATOM 1028 N N . SER A 1 127 ? 32.708 -13.625 -40.231 1.00 45.97 127 SER A N 1
ATOM 1029 C CA . SER A 1 127 ? 32.006 -13.909 -38.968 1.00 45.97 127 SER A CA 1
ATOM 1030 C C . SER A 1 127 ? 30.867 -14.927 -39.098 1.00 45.97 127 SER A C 1
ATOM 1032 O O . SER A 1 127 ? 30.446 -15.508 -38.102 1.00 45.97 127 SER A O 1
ATOM 1034 N N . THR A 1 128 ? 30.363 -15.135 -40.314 1.00 44.56 128 THR A N 1
ATOM 1035 C CA . THR A 1 128 ? 29.269 -16.053 -40.640 1.00 44.56 128 THR A CA 1
ATOM 1036 C C . THR A 1 128 ? 29.685 -17.527 -40.604 1.00 44.56 128 THR A C 1
ATOM 1038 O O . THR A 1 128 ? 28.841 -18.372 -40.335 1.00 44.56 128 THR A O 1
ATOM 1041 N N . ILE A 1 129 ? 30.960 -17.851 -40.863 1.00 49.75 129 ILE A N 1
ATOM 1042 C CA . ILE A 1 129 ? 31.423 -19.248 -40.997 1.00 49.75 129 ILE A CA 1
ATOM 1043 C C . ILE A 1 129 ? 31.907 -19.830 -39.660 1.00 49.75 129 ILE A C 1
ATOM 1045 O O . ILE A 1 129 ? 31.819 -21.035 -39.450 1.00 49.75 129 ILE A O 1
ATOM 1049 N N . ASN A 1 130 ? 32.381 -18.994 -38.731 1.00 50.31 130 ASN A N 1
ATOM 1050 C CA . ASN A 1 130 ? 32.707 -19.418 -37.369 1.00 50.31 130 ASN A CA 1
ATOM 1051 C C . ASN A 1 130 ? 32.569 -18.251 -36.381 1.00 50.31 130 ASN A C 1
ATOM 1053 O O . ASN A 1 130 ? 33.489 -17.451 -36.220 1.00 50.31 130 ASN A O 1
ATOM 1057 N N . GLN A 1 131 ? 31.445 -18.188 -35.661 1.00 49.47 131 GLN A N 1
ATOM 1058 C CA . GLN A 1 131 ? 31.310 -17.284 -34.508 1.00 49.47 131 GLN A CA 1
ATOM 1059 C C . GLN A 1 131 ? 32.216 -17.716 -33.336 1.00 49.47 131 GLN A C 1
ATOM 1061 O O . GLN A 1 131 ? 32.647 -16.872 -32.553 1.00 49.47 131 GLN A O 1
ATOM 1066 N N . ASN A 1 132 ? 32.557 -19.012 -33.274 1.00 50.47 132 ASN A N 1
ATOM 1067 C CA . ASN A 1 132 ? 33.296 -19.649 -32.181 1.00 50.47 132 ASN A CA 1
ATOM 1068 C C . ASN A 1 132 ? 34.704 -20.133 -32.585 1.00 50.47 132 ASN A C 1
ATOM 1070 O O . ASN A 1 132 ? 35.238 -21.043 -31.954 1.00 50.47 132 ASN A O 1
ATOM 1074 N N . ALA A 1 133 ? 35.332 -19.548 -33.614 1.00 53.47 133 ALA A N 1
ATOM 1075 C CA . ALA A 1 133 ? 36.761 -19.790 -33.837 1.00 53.47 133 ALA A CA 1
ATOM 1076 C C . ALA A 1 133 ? 37.547 -19.344 -32.580 1.00 53.47 133 ALA A C 1
ATOM 1078 O O . ALA A 1 133 ? 37.380 -18.195 -32.151 1.00 53.47 133 ALA A O 1
ATOM 1079 N N . PRO A 1 134 ? 38.377 -20.213 -31.966 1.00 57.28 134 PRO A N 1
ATOM 1080 C CA . PRO A 1 134 ? 39.054 -19.918 -30.706 1.00 57.28 134 PRO A CA 1
ATOM 1081 C C . PRO A 1 134 ? 40.271 -19.010 -30.935 1.00 57.28 134 PRO A C 1
ATOM 1083 O O . PRO A 1 134 ? 41.420 -19.420 -30.804 1.00 57.28 134 PRO A O 1
ATOM 1086 N N . PHE A 1 135 ? 40.018 -17.749 -31.285 1.00 65.75 135 PHE A N 1
ATOM 1087 C CA . PHE A 1 135 ? 41.050 -16.715 -31.341 1.00 65.75 135 PHE A CA 1
ATOM 1088 C C . PHE A 1 135 ? 41.621 -16.479 -29.940 1.00 65.75 135 PHE A C 1
ATOM 1090 O O . PHE A 1 135 ? 40.866 -16.146 -29.019 1.00 65.75 135 PHE A O 1
ATOM 1097 N N . GLU A 1 136 ? 42.943 -16.612 -29.788 1.00 75.44 136 GLU A N 1
ATOM 1098 C CA . GLU A 1 136 ? 43.614 -16.442 -28.498 1.00 75.44 136 GLU A CA 1
ATOM 1099 C C . GLU A 1 136 ? 43.274 -15.064 -27.885 1.00 75.44 136 GLU A C 1
ATOM 1101 O O . GLU A 1 136 ? 43.396 -14.037 -28.566 1.00 75.44 136 GLU A O 1
ATOM 1106 N N . PRO A 1 137 ? 42.888 -14.986 -26.595 1.00 75.88 137 PRO A N 1
ATOM 1107 C CA . PRO A 1 137 ? 42.548 -13.716 -25.952 1.00 75.88 137 PRO A CA 1
ATOM 1108 C C . PRO A 1 137 ? 43.663 -12.661 -26.014 1.00 75.88 137 PRO A C 1
ATOM 1110 O O . PRO A 1 137 ? 43.366 -11.465 -26.045 1.00 75.88 137 PRO A O 1
ATOM 1113 N N . LYS A 1 138 ? 44.937 -13.081 -26.068 1.00 80.06 138 LYS A N 1
ATOM 1114 C CA . LYS A 1 138 ? 46.085 -12.179 -26.250 1.00 80.06 138 LYS A CA 1
ATOM 1115 C C . LYS A 1 138 ? 46.070 -11.511 -27.627 1.00 80.06 138 LYS A C 1
ATOM 1117 O O . LYS A 1 138 ? 46.148 -10.287 -27.703 1.00 80.06 138 LYS A O 1
ATOM 1122 N N . LEU A 1 139 ? 45.876 -12.297 -28.688 1.00 81.69 139 LEU A N 1
ATOM 1123 C CA . LEU A 1 139 ? 45.795 -11.818 -30.070 1.00 81.69 139 LEU A CA 1
ATOM 1124 C C . LEU A 1 139 ? 44.627 -10.838 -30.257 1.00 81.69 139 LEU A C 1
ATOM 11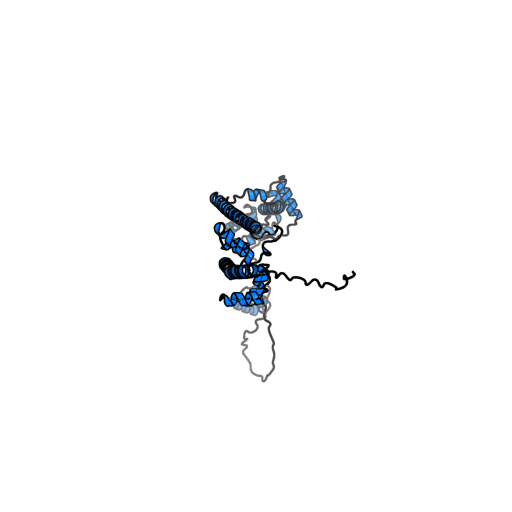26 O O . LEU A 1 139 ? 44.814 -9.782 -30.860 1.00 81.69 139 LEU A O 1
ATOM 1130 N N . LYS A 1 140 ? 43.454 -11.109 -29.661 1.00 83.38 140 LYS A N 1
ATOM 1131 C CA . LYS A 1 140 ? 42.327 -10.153 -29.668 1.00 83.38 140 LYS A CA 1
ATOM 1132 C C . LYS A 1 140 ? 42.698 -8.805 -29.035 1.00 83.38 140 LYS A C 1
ATOM 1134 O O . LYS A 1 140 ? 42.390 -7.758 -29.599 1.00 83.38 140 LYS A O 1
ATOM 1139 N N . ARG A 1 141 ? 43.370 -8.816 -27.876 1.00 82.12 141 ARG A N 1
ATOM 1140 C CA . ARG A 1 141 ? 43.806 -7.588 -27.182 1.00 82.12 141 ARG A CA 1
ATOM 1141 C C . ARG A 1 141 ? 44.844 -6.820 -28.000 1.00 82.12 141 ARG A C 1
ATOM 1143 O O . ARG A 1 141 ? 44.682 -5.619 -28.188 1.00 82.12 141 ARG A O 1
ATOM 1150 N N . GLN A 1 142 ? 45.846 -7.505 -28.552 1.00 84.12 142 GLN A N 1
ATOM 1151 C CA . GLN A 1 142 ? 46.868 -6.900 -29.414 1.00 84.12 142 GLN A CA 1
ATOM 1152 C C . GLN A 1 142 ? 46.252 -6.250 -30.665 1.00 84.12 142 GLN A C 1
ATOM 1154 O O . GLN A 1 142 ? 46.603 -5.122 -31.008 1.00 84.12 142 GLN A O 1
ATOM 1159 N N . ALA A 1 143 ? 45.282 -6.916 -31.298 1.00 84.94 143 ALA A N 1
ATOM 1160 C CA . ALA A 1 143 ? 44.539 -6.393 -32.444 1.00 84.94 143 ALA A CA 1
ATOM 1161 C C . ALA A 1 143 ? 43.788 -5.088 -32.117 1.00 84.94 143 ALA A C 1
ATOM 1163 O O . ALA A 1 143 ? 43.842 -4.118 -32.876 1.00 84.94 143 ALA A O 1
ATOM 1164 N N . VAL A 1 144 ? 43.116 -5.044 -30.963 1.00 84.75 144 VAL A N 1
ATOM 1165 C CA . VAL A 1 144 ? 42.378 -3.862 -30.495 1.00 84.75 144 VAL A CA 1
ATOM 1166 C C . VAL A 1 144 ? 43.328 -2.728 -30.091 1.00 84.75 144 VAL A C 1
ATOM 1168 O O . VAL A 1 144 ? 43.088 -1.581 -30.464 1.00 84.75 144 VAL A O 1
ATOM 1171 N N . MET A 1 145 ? 44.450 -3.028 -29.430 1.00 82.75 145 MET A N 1
ATOM 1172 C CA . MET A 1 145 ? 45.495 -2.037 -29.128 1.00 82.75 145 MET A CA 1
ATOM 1173 C C . MET A 1 145 ? 46.094 -1.426 -30.404 1.00 82.75 145 MET A C 1
ATOM 1175 O O . MET A 1 145 ? 46.264 -0.207 -30.480 1.00 82.75 145 MET A O 1
ATOM 1179 N N . ALA A 1 146 ? 46.358 -2.237 -31.434 1.00 84.25 146 ALA A N 1
ATOM 1180 C CA . ALA A 1 146 ? 46.821 -1.753 -32.737 1.00 84.25 146 ALA A CA 1
ATOM 1181 C C . ALA A 1 146 ? 45.784 -0.835 -33.415 1.00 84.25 146 ALA A C 1
ATOM 1183 O O . ALA A 1 146 ? 46.140 0.218 -33.944 1.00 84.25 146 ALA A O 1
ATOM 1184 N N . LEU A 1 147 ? 44.491 -1.181 -33.349 1.00 84.88 147 LEU A N 1
ATOM 1185 C CA . LEU A 1 147 ? 43.413 -0.347 -33.894 1.00 84.88 147 LEU A CA 1
ATOM 1186 C C . LEU A 1 147 ? 43.279 0.995 -33.152 1.00 84.88 147 LEU A C 1
ATOM 1188 O O . LEU A 1 147 ? 43.047 2.026 -33.786 1.00 84.88 147 LEU A O 1
ATOM 1192 N N . CYS A 1 148 ? 43.436 1.003 -31.827 1.00 80.56 148 CYS A N 1
ATOM 1193 C CA . CYS A 1 148 ? 43.336 2.219 -31.015 1.00 80.56 148 CYS A CA 1
ATOM 1194 C C . CYS A 1 148 ? 44.551 3.143 -31.161 1.00 80.56 148 CYS A C 1
ATOM 1196 O O . CYS A 1 148 ? 44.386 4.359 -31.151 1.00 80.56 148 CYS A O 1
ATOM 1198 N N . THR A 1 149 ? 45.749 2.589 -31.356 1.00 81.19 149 THR A N 1
ATOM 1199 C CA . THR A 1 149 ? 46.989 3.369 -31.541 1.00 81.19 149 THR A CA 1
ATOM 1200 C C . THR A 1 149 ? 47.163 3.946 -32.952 1.00 81.19 149 THR A C 1
ATOM 1202 O O . THR A 1 149 ? 48.110 4.696 -33.176 1.00 81.19 149 THR A O 1
ATOM 1205 N N . ARG A 1 150 ? 46.257 3.630 -33.897 1.00 67.44 150 ARG A N 1
ATOM 1206 C CA . ARG A 1 150 ? 46.103 4.236 -35.242 1.00 67.44 150 ARG A CA 1
ATOM 1207 C C . ARG A 1 150 ? 47.377 4.397 -36.096 1.00 67.44 150 ARG A C 1
ATOM 1209 O O . ARG A 1 150 ? 47.373 5.167 -37.051 1.00 67.44 150 ARG A O 1
ATOM 1216 N N . ARG A 1 151 ? 48.438 3.628 -35.832 1.00 68.25 151 ARG A N 1
ATOM 1217 C CA . ARG A 1 151 ? 49.676 3.653 -36.639 1.00 68.25 151 ARG A CA 1
ATOM 1218 C C . ARG A 1 151 ? 49.496 3.099 -38.057 1.00 68.25 151 ARG A C 1
ATOM 1220 O O . ARG A 1 151 ? 50.305 3.386 -38.927 1.00 68.25 151 ARG A O 1
ATOM 1227 N N . VAL A 1 152 ? 48.470 2.274 -38.264 1.00 79.50 152 VAL A N 1
ATOM 1228 C CA . VAL A 1 152 ? 48.213 1.507 -39.490 1.00 79.50 152 VAL A CA 1
ATOM 1229 C C . VAL A 1 152 ? 46.705 1.499 -39.766 1.00 79.50 152 VAL A C 1
ATOM 1231 O O . VAL A 1 152 ? 45.894 1.637 -38.845 1.00 79.50 152 VAL A O 1
ATOM 1234 N N . SER A 1 153 ? 46.298 1.345 -41.029 1.00 84.00 153 SER A N 1
ATOM 1235 C CA . SER A 1 153 ? 44.879 1.330 -41.394 1.00 84.00 153 SER A CA 1
ATOM 1236 C C . SER A 1 153 ? 44.135 0.120 -40.796 1.00 84.00 153 SER A C 1
ATOM 1238 O O . SER A 1 153 ? 44.644 -1.001 -40.751 1.00 84.00 153 SER A O 1
ATOM 1240 N N . ALA A 1 154 ? 42.877 0.302 -40.376 1.00 81.06 154 ALA A N 1
ATOM 1241 C CA . ALA A 1 154 ? 42.087 -0.783 -39.772 1.00 81.06 154 ALA A CA 1
ATOM 1242 C C . ALA A 1 154 ? 41.870 -1.988 -40.715 1.00 81.06 154 ALA A C 1
ATOM 1244 O O . ALA A 1 154 ? 41.677 -3.105 -40.246 1.00 81.06 154 ALA A O 1
ATOM 1245 N N . GLY A 1 155 ? 41.905 -1.780 -42.037 1.00 79.12 155 GLY A N 1
ATOM 1246 C CA . GLY A 1 155 ? 41.833 -2.861 -43.029 1.00 79.12 155 GLY A CA 1
ATOM 1247 C C . GLY A 1 155 ? 43.148 -3.629 -43.207 1.00 79.12 155 GLY A C 1
ATOM 1248 O O . GLY A 1 155 ? 43.148 -4.751 -43.696 1.00 79.12 155 GLY A O 1
ATOM 1249 N N . GLU A 1 156 ? 44.274 -3.053 -42.810 1.00 80.25 156 GLU A N 1
ATOM 1250 C CA . GLU A 1 156 ? 45.606 -3.657 -42.890 1.00 80.25 156 GLU A CA 1
ATOM 1251 C C . GLU A 1 156 ? 45.972 -4.390 -41.604 1.00 80.25 156 GLU A C 1
ATOM 1253 O O . GLU A 1 156 ? 46.432 -5.523 -41.669 1.00 80.25 156 GLU A O 1
ATOM 1258 N N . ILE A 1 157 ? 45.602 -3.834 -40.446 1.00 82.25 157 ILE A N 1
ATOM 1259 C CA . ILE A 1 157 ? 45.592 -4.565 -39.167 1.00 82.25 157 ILE A CA 1
ATOM 1260 C C . ILE A 1 157 ? 44.736 -5.837 -39.303 1.00 82.25 157 ILE A C 1
ATOM 1262 O O . ILE A 1 157 ? 45.165 -6.925 -38.933 1.00 82.25 157 ILE A O 1
ATOM 1266 N N . ALA A 1 158 ? 43.549 -5.716 -39.909 1.00 81.94 158 ALA A N 1
ATOM 1267 C CA . ALA A 1 158 ? 42.668 -6.843 -40.202 1.00 81.94 158 ALA A CA 1
ATOM 1268 C C . ALA A 1 158 ? 43.328 -7.892 -41.129 1.00 81.94 158 ALA A C 1
ATOM 1270 O O . ALA A 1 158 ? 43.298 -9.083 -40.815 1.00 81.94 158 ALA A O 1
ATOM 1271 N N . ARG A 1 159 ? 43.992 -7.458 -42.216 1.00 77.12 159 ARG A N 1
ATOM 1272 C CA . ARG A 1 159 ? 44.745 -8.343 -43.131 1.00 77.12 159 ARG A CA 1
ATOM 1273 C C . ARG A 1 159 ? 45.888 -9.080 -42.429 1.00 77.12 159 ARG A C 1
ATOM 1275 O O . ARG A 1 159 ? 45.955 -10.297 -42.551 1.00 77.12 159 ARG A O 1
ATOM 1282 N N . ASN A 1 160 ? 46.719 -8.381 -41.654 1.00 80.00 160 ASN A N 1
ATOM 1283 C CA . ASN A 1 160 ? 47.869 -8.969 -40.951 1.00 80.00 160 ASN A CA 1
ATOM 1284 C C . AS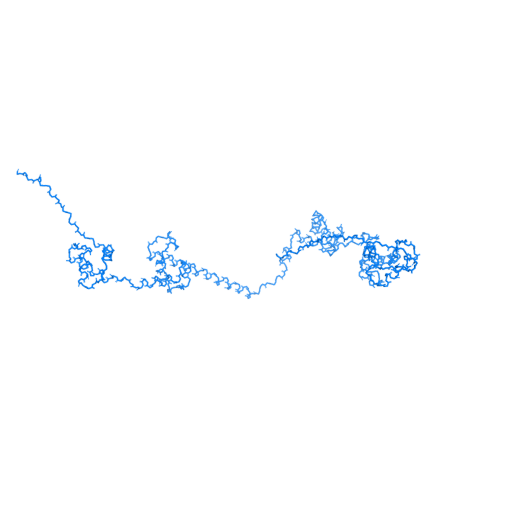N A 1 160 ? 47.464 -10.019 -39.901 1.00 80.00 160 ASN A C 1
ATOM 1286 O O . ASN A 1 160 ? 48.273 -10.861 -39.531 1.00 80.00 160 ASN A O 1
ATOM 1290 N N . ILE A 1 161 ? 46.218 -9.968 -39.420 1.00 76.38 161 ILE A N 1
ATOM 1291 C CA . ILE A 1 161 ? 45.658 -10.911 -38.441 1.00 76.38 161 ILE A CA 1
ATOM 1292 C C . ILE A 1 161 ? 44.780 -11.991 -39.123 1.00 76.38 161 ILE A C 1
ATOM 1294 O O . ILE A 1 161 ? 44.322 -12.925 -38.469 1.00 76.38 161 ILE A O 1
ATOM 1298 N N . GLY A 1 162 ? 44.547 -11.906 -40.440 1.00 71.06 162 GLY A N 1
ATOM 1299 C CA . GLY A 1 162 ? 43.721 -12.860 -41.199 1.00 71.06 162 GLY A CA 1
ATOM 1300 C C . GLY A 1 162 ? 42.211 -12.756 -40.927 1.00 71.06 162 GLY A C 1
ATOM 1301 O O . GLY A 1 162 ? 41.460 -13.706 -41.153 1.00 71.06 162 GLY A O 1
ATOM 1302 N N . VAL A 1 163 ? 41.750 -11.611 -40.416 1.00 76.56 163 VAL A N 1
ATOM 1303 C CA . VAL A 1 163 ? 40.397 -11.408 -39.873 1.00 76.56 163 VAL A CA 1
ATOM 1304 C C . VAL A 1 163 ? 39.680 -10.290 -40.630 1.00 76.56 163 VAL A C 1
ATOM 1306 O O . VAL A 1 163 ? 40.300 -9.356 -41.122 1.00 76.56 163 VAL A O 1
ATOM 1309 N N . SER A 1 164 ? 38.349 -10.350 -40.744 1.00 76.50 164 SER A N 1
ATOM 1310 C CA . SER A 1 164 ? 37.599 -9.261 -41.391 1.00 76.50 164 SER A CA 1
ATOM 1311 C C . SER A 1 164 ? 37.602 -7.970 -40.555 1.00 76.50 164 SER A C 1
ATOM 1313 O O . SER A 1 164 ? 37.500 -8.001 -39.325 1.00 76.50 164 SER A O 1
ATOM 1315 N N . ARG A 1 165 ? 37.623 -6.807 -41.223 1.00 78.44 165 ARG A N 1
ATOM 1316 C CA . ARG A 1 165 ? 37.543 -5.483 -40.572 1.00 78.44 165 ARG A CA 1
ATOM 1317 C C . ARG A 1 165 ? 36.334 -5.358 -39.628 1.00 78.44 165 ARG A C 1
ATOM 1319 O O . ARG A 1 165 ? 36.429 -4.708 -38.592 1.00 78.44 165 ARG A O 1
ATOM 1326 N N . THR A 1 166 ? 35.218 -6.008 -39.955 1.00 78.38 166 THR A N 1
ATOM 1327 C CA . THR A 1 166 ? 33.990 -6.031 -39.144 1.00 78.38 166 THR A CA 1
ATOM 1328 C C . THR A 1 166 ? 34.181 -6.767 -37.815 1.00 78.38 166 THR A C 1
ATOM 1330 O O . THR A 1 166 ? 33.718 -6.296 -36.779 1.00 78.38 166 THR A O 1
ATOM 1333 N N . VAL A 1 167 ? 34.905 -7.892 -37.819 1.00 81.31 167 VAL A N 1
ATOM 1334 C CA . VAL A 1 167 ? 35.235 -8.647 -36.596 1.00 81.31 167 VAL A CA 1
ATOM 1335 C C . VAL A 1 167 ? 36.215 -7.865 -35.719 1.00 81.31 167 VAL A C 1
ATOM 1337 O O . VAL A 1 167 ? 36.059 -7.858 -34.502 1.00 81.31 167 VAL A O 1
ATOM 1340 N N . LEU A 1 168 ? 37.161 -7.137 -36.321 1.00 83.94 168 LEU A N 1
ATOM 1341 C CA . LEU A 1 168 ? 38.093 -6.276 -35.587 1.00 83.94 168 LEU A CA 1
ATOM 1342 C C . LEU A 1 168 ? 37.372 -5.142 -34.826 1.00 83.94 168 LEU A C 1
ATOM 1344 O O . LEU A 1 168 ? 37.700 -4.881 -33.669 1.00 83.94 168 LEU A O 1
ATOM 1348 N N . TYR A 1 169 ? 36.352 -4.511 -35.426 1.00 83.25 169 TYR A N 1
ATOM 1349 C CA . TYR A 1 169 ? 35.491 -3.568 -34.696 1.00 83.25 169 TYR A CA 1
ATOM 1350 C C . TYR A 1 169 ? 34.662 -4.261 -33.609 1.00 83.25 169 TYR A C 1
ATOM 1352 O O . TYR A 1 169 ? 34.617 -3.753 -32.493 1.00 8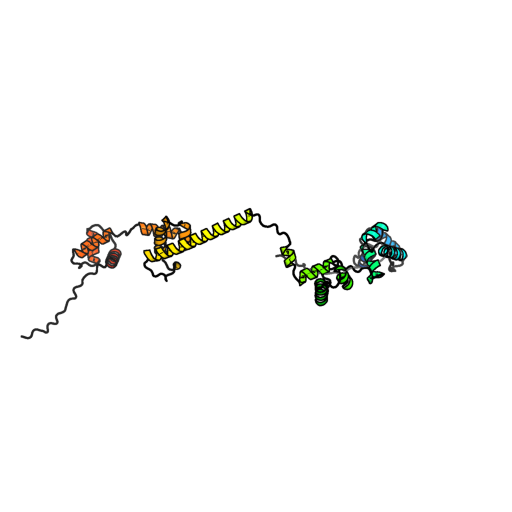3.25 169 TYR A O 1
ATOM 1360 N N . LYS A 1 170 ? 34.098 -5.449 -33.876 1.00 82.19 170 LYS A N 1
ATOM 1361 C CA . LYS A 1 170 ? 33.363 -6.222 -32.861 1.00 82.19 170 LYS A CA 1
ATOM 1362 C C . LYS A 1 170 ? 34.226 -6.517 -31.628 1.00 82.19 170 LYS A C 1
ATOM 1364 O O . LYS A 1 170 ? 33.765 -6.313 -30.514 1.00 82.19 170 LYS A O 1
ATOM 1369 N N . TRP A 1 171 ? 35.486 -6.923 -31.805 1.00 85.69 171 TRP A N 1
ATOM 1370 C CA . TRP A 1 171 ? 36.417 -7.135 -30.686 1.00 85.69 171 TRP A CA 1
ATOM 1371 C C . TRP A 1 171 ? 36.742 -5.848 -29.930 1.00 85.69 171 TRP A C 1
ATOM 1373 O O . TRP A 1 171 ? 36.854 -5.873 -28.708 1.00 85.69 171 TRP A O 1
ATOM 1383 N N . LYS A 1 172 ? 36.886 -4.719 -30.633 1.00 85.12 172 LYS A N 1
ATOM 1384 C CA . LYS A 1 172 ? 37.083 -3.414 -29.994 1.00 85.12 172 LYS A CA 1
ATOM 1385 C C . LYS A 1 172 ? 35.861 -3.039 -29.146 1.00 85.12 172 LYS A C 1
ATOM 1387 O O . LYS A 1 172 ? 36.037 -2.619 -28.007 1.00 85.12 172 LYS A O 1
ATOM 1392 N N . ASP A 1 173 ? 34.650 -3.249 -29.649 1.00 78.31 173 ASP A N 1
ATOM 1393 C CA . ASP A 1 173 ? 33.417 -2.947 -28.917 1.00 78.31 173 ASP A CA 1
ATOM 1394 C C . ASP A 1 173 ? 33.175 -3.931 -27.746 1.00 78.31 173 ASP A C 1
ATOM 1396 O O . ASP A 1 173 ? 32.672 -3.515 -26.705 1.00 78.31 173 ASP A O 1
ATOM 1400 N N . GLU A 1 174 ? 33.600 -5.199 -27.873 1.00 79.62 174 GLU A N 1
ATOM 1401 C CA . GLU A 1 174 ? 33.612 -6.214 -26.800 1.00 79.62 174 GLU A CA 1
ATOM 1402 C C . GLU A 1 174 ? 34.630 -5.899 -25.680 1.00 79.62 174 GLU A C 1
ATOM 1404 O O . GLU A 1 174 ? 34.344 -6.159 -24.515 1.00 79.62 174 GLU A O 1
ATOM 1409 N N . ILE A 1 175 ? 35.817 -5.367 -26.011 1.00 79.88 175 ILE A N 1
ATOM 1410 C CA . ILE A 1 175 ? 36.932 -5.176 -25.056 1.00 79.88 175 ILE A CA 1
ATOM 1411 C C . ILE A 1 175 ? 36.946 -3.780 -24.416 1.00 79.88 175 ILE A C 1
ATOM 1413 O O . ILE A 1 175 ? 37.279 -3.657 -23.241 1.00 79.88 175 ILE A O 1
ATOM 1417 N N . ILE A 1 176 ? 36.623 -2.730 -25.175 1.00 75.44 176 ILE A N 1
ATOM 1418 C CA . ILE A 1 176 ? 36.658 -1.330 -24.704 1.00 75.44 176 ILE A CA 1
ATOM 1419 C C . ILE A 1 176 ? 35.266 -0.858 -24.254 1.00 75.44 176 ILE A C 1
ATOM 1421 O O . ILE A 1 176 ? 35.147 0.109 -23.506 1.00 75.44 176 ILE A O 1
ATOM 1425 N N . GLY A 1 177 ? 34.209 -1.560 -24.669 1.00 67.62 177 GLY A N 1
ATOM 1426 C CA . GLY A 1 177 ? 32.831 -1.161 -24.422 1.00 67.62 177 GLY A CA 1
ATOM 1427 C C . GLY A 1 177 ? 32.368 -0.078 -25.396 1.00 67.62 177 GLY A C 1
ATOM 1428 O O . GLY A 1 177 ? 33.114 0.810 -25.813 1.00 67.62 177 GLY A O 1
ATOM 1429 N N . ASN A 1 178 ? 31.093 -0.143 -25.774 1.00 65.62 178 ASN A N 1
ATOM 1430 C CA . ASN A 1 178 ? 30.536 0.717 -26.817 1.00 65.62 178 ASN A CA 1
ATOM 1431 C C . ASN A 1 178 ? 29.871 1.998 -26.271 1.00 65.62 178 ASN A C 1
ATOM 1433 O O . ASN A 1 178 ? 28.989 2.548 -26.924 1.00 65.62 178 ASN A O 1
ATOM 1437 N N . GLY A 1 179 ? 30.260 2.468 -25.078 1.00 63.72 179 GLY A N 1
ATOM 1438 C CA . GLY A 1 179 ? 29.540 3.510 -24.327 1.00 63.72 179 GLY A CA 1
ATOM 1439 C C . GLY A 1 179 ? 29.307 4.809 -25.107 1.00 63.72 179 GLY A C 1
ATOM 1440 O O . GLY A 1 179 ? 28.179 5.286 -25.184 1.00 63.72 179 GLY A O 1
ATOM 1441 N N . ALA A 1 180 ? 30.337 5.323 -25.787 1.00 56.59 180 ALA A N 1
ATOM 1442 C CA . ALA A 1 180 ? 30.211 6.517 -26.631 1.00 56.59 180 ALA A CA 1
ATOM 1443 C C . ALA A 1 180 ? 29.238 6.316 -27.814 1.00 56.59 180 ALA A C 1
ATOM 1445 O O . ALA A 1 180 ? 28.469 7.207 -28.153 1.00 56.59 180 ALA A O 1
ATOM 1446 N N . TYR A 1 181 ? 29.228 5.128 -28.420 1.00 57.38 181 TYR A N 1
ATOM 1447 C CA . TYR A 1 181 ? 28.361 4.788 -29.555 1.00 57.38 181 TYR A CA 1
ATOM 1448 C C . TYR A 1 181 ? 26.932 4.431 -29.122 1.00 57.38 181 TYR A C 1
ATOM 1450 O O . TYR A 1 181 ? 26.003 4.611 -29.903 1.00 57.38 181 TYR A O 1
ATOM 1458 N N . GLN A 1 182 ? 26.743 3.934 -27.895 1.00 58.12 182 GLN A N 1
ATOM 1459 C CA . GLN A 1 182 ? 25.429 3.747 -27.274 1.00 58.12 182 GLN A CA 1
ATOM 1460 C C . GLN A 1 182 ? 24.806 5.101 -26.914 1.00 58.12 182 GLN A C 1
ATOM 1462 O O . GLN A 1 182 ? 23.652 5.324 -27.258 1.00 58.12 182 GLN A O 1
ATOM 1467 N N . ALA A 1 183 ? 25.583 6.030 -26.345 1.00 58.28 183 ALA A N 1
ATOM 1468 C CA . ALA A 1 183 ? 25.144 7.402 -26.081 1.00 58.28 183 ALA A CA 1
ATOM 1469 C C . ALA A 1 183 ? 24.843 8.199 -27.369 1.00 58.28 183 ALA A C 1
ATOM 1471 O O . ALA A 1 183 ? 23.882 8.959 -27.416 1.00 58.28 183 ALA A O 1
ATOM 1472 N N . MET A 1 184 ? 25.626 8.002 -28.439 1.00 57.25 184 MET A N 1
ATOM 1473 C CA . MET A 1 184 ? 25.360 8.608 -29.755 1.00 57.25 184 MET A CA 1
ATOM 1474 C C . MET A 1 184 ? 24.256 7.898 -30.552 1.00 57.25 184 MET A C 1
ATOM 1476 O O . MET A 1 184 ? 23.782 8.429 -31.561 1.00 57.25 184 MET A O 1
ATOM 1480 N N . ARG A 1 185 ? 23.825 6.701 -30.137 1.00 54.59 185 ARG A N 1
ATOM 1481 C CA . ARG A 1 185 ? 22.649 6.061 -30.723 1.00 54.59 185 ARG A CA 1
ATOM 1482 C C . ARG A 1 185 ? 21.447 6.876 -30.266 1.00 54.59 185 ARG A C 1
ATOM 1484 O O . ARG A 1 185 ? 21.180 6.941 -29.072 1.00 54.59 185 ARG A O 1
ATOM 1491 N N . LYS A 1 186 ? 20.702 7.466 -31.208 1.00 52.44 186 LYS A N 1
ATOM 1492 C CA . LYS A 1 186 ? 19.396 8.068 -30.909 1.00 52.44 186 LYS A CA 1
ATOM 1493 C C . LYS A 1 186 ? 18.458 6.982 -30.378 1.00 52.44 186 LYS A C 1
ATOM 1495 O O . LYS A 1 186 ? 17.716 6.364 -31.139 1.00 52.44 186 LYS A O 1
ATOM 1500 N N . HIS A 1 187 ? 18.478 6.767 -29.066 1.00 57.78 187 HIS A N 1
ATOM 1501 C CA . HIS A 1 187 ? 17.272 6.387 -28.358 1.00 57.78 187 HIS A CA 1
ATOM 1502 C C . HIS A 1 187 ? 16.219 7.425 -28.741 1.00 57.78 187 HIS A C 1
ATOM 1504 O O . HIS A 1 187 ? 16.508 8.624 -28.778 1.00 57.78 187 HIS A O 1
ATOM 1510 N N . LYS A 1 188 ? 15.025 6.961 -29.113 1.00 62.44 188 LYS A N 1
ATOM 1511 C CA . LYS A 1 188 ? 13.881 7.853 -29.263 1.00 62.44 188 LYS A CA 1
ATOM 1512 C C . LYS A 1 188 ? 13.679 8.445 -27.871 1.00 62.44 188 LYS A C 1
ATOM 1514 O O . LYS A 1 188 ? 13.295 7.704 -26.971 1.00 62.44 188 LYS A O 1
ATOM 1519 N N . ALA A 1 189 ? 14.076 9.705 -27.683 1.00 62.53 189 ALA A N 1
ATOM 1520 C CA . ALA A 1 189 ? 13.841 10.397 -26.426 1.00 62.53 189 ALA A CA 1
ATOM 1521 C C . ALA A 1 189 ? 12.341 10.275 -26.126 1.00 62.53 189 ALA A C 1
ATOM 1523 O O . ALA A 1 189 ? 11.555 10.369 -27.084 1.00 62.53 189 ALA A O 1
ATOM 1524 N N . PRO A 1 190 ? 11.953 9.990 -24.871 1.00 64.25 190 PRO A N 1
ATOM 1525 C CA . PRO A 1 190 ? 10.544 9.963 -24.525 1.00 64.25 190 PRO A CA 1
ATOM 1526 C C . PRO A 1 190 ? 9.909 11.283 -24.964 1.00 64.25 190 PRO A C 1
ATOM 1528 O O . PRO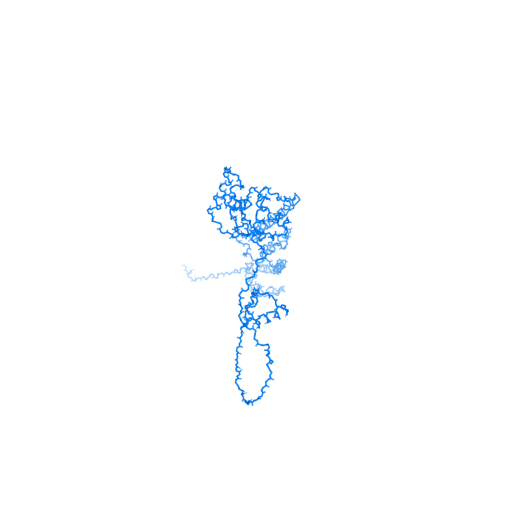 A 1 190 ? 10.555 12.336 -24.954 1.00 64.25 190 PRO A O 1
ATOM 1531 N N . SER A 1 191 ? 8.667 11.220 -25.437 1.00 77.62 191 SER A N 1
ATOM 1532 C CA . SER A 1 191 ? 7.929 12.434 -25.776 1.00 77.62 191 SER A CA 1
ATOM 1533 C C . SER A 1 191 ? 7.922 13.353 -24.547 1.00 77.62 191 SER A C 1
ATOM 1535 O O . SER A 1 191 ? 7.752 12.848 -23.436 1.00 77.62 191 SER A O 1
ATOM 1537 N N . PRO A 1 192 ? 8.022 14.688 -24.690 1.00 80.31 192 PRO A N 1
ATOM 1538 C CA . PRO A 1 192 ? 7.813 15.590 -23.555 1.00 80.31 192 PRO A CA 1
ATOM 1539 C C . PRO A 1 192 ? 6.430 15.398 -22.901 1.00 80.31 192 PRO A C 1
ATOM 1541 O O . PRO A 1 192 ? 6.211 15.834 -21.777 1.00 80.31 192 PRO A O 1
ATOM 1544 N N . GLU A 1 193 ? 5.487 14.738 -23.578 1.00 82.75 193 GLU A N 1
ATOM 1545 C CA . GLU A 1 193 ? 4.223 14.270 -22.999 1.00 82.75 193 GLU A CA 1
ATOM 1546 C C . GLU A 1 193 ? 4.417 13.040 -22.096 1.00 82.75 193 GLU A C 1
ATOM 1548 O O . GLU A 1 193 ? 3.964 13.062 -20.957 1.00 82.75 193 GLU A O 1
ATOM 1553 N N . GLU A 1 194 ? 5.172 12.029 -22.543 1.00 84.19 194 GLU A N 1
ATOM 1554 C CA . GLU A 1 194 ? 5.524 10.832 -21.759 1.00 84.19 194 GLU A CA 1
ATOM 1555 C C . GLU A 1 194 ? 6.321 11.208 -20.492 1.00 84.19 194 GLU A C 1
ATOM 1557 O O . GLU A 1 194 ? 6.059 10.677 -19.414 1.00 84.19 194 GLU A O 1
ATOM 1562 N N . GLU A 1 195 ? 7.244 12.174 -20.586 1.00 88.00 195 GLU A N 1
ATOM 1563 C CA . GLU A 1 195 ? 7.965 12.714 -19.421 1.00 88.00 195 GLU A CA 1
ATOM 1564 C C . GLU A 1 195 ? 7.027 13.450 -18.449 1.00 88.00 195 GLU A C 1
ATOM 1566 O O . GLU A 1 195 ? 7.124 13.276 -17.233 1.00 88.00 195 GLU A O 1
ATOM 1571 N N . ARG A 1 196 ? 6.088 14.258 -18.963 1.00 90.81 196 ARG A N 1
ATOM 1572 C CA . ARG A 1 196 ? 5.107 14.977 -18.132 1.00 90.81 196 ARG A CA 1
ATOM 1573 C C . ARG A 1 196 ? 4.130 14.033 -17.445 1.00 90.81 196 ARG A C 1
ATOM 1575 O O . ARG A 1 196 ? 3.759 14.305 -16.305 1.00 90.81 196 ARG A O 1
ATOM 1582 N N . ASP A 1 197 ? 3.725 12.954 -18.103 1.00 91.81 197 ASP A N 1
ATOM 1583 C CA . ASP A 1 197 ? 2.826 11.959 -17.523 1.00 91.81 197 ASP A CA 1
ATOM 1584 C C . ASP A 1 197 ? 3.544 11.092 -16.481 1.00 91.81 197 ASP A C 1
ATOM 1586 O O . ASP A 1 197 ? 3.024 10.947 -15.377 1.00 91.81 197 ASP A O 1
ATOM 1590 N N . ALA A 1 198 ? 4.793 10.680 -16.721 1.00 93.69 198 ALA A N 1
ATOM 1591 C CA . ALA A 1 198 ? 5.620 10.038 -15.693 1.00 93.69 198 ALA A CA 1
ATOM 1592 C C . ALA A 1 198 ? 5.832 10.940 -14.454 1.00 93.69 198 ALA A C 1
ATOM 1594 O O . ALA A 1 198 ? 5.745 10.480 -13.314 1.00 93.69 198 ALA A O 1
ATOM 1595 N N . LEU A 1 199 ? 6.052 12.248 -14.652 1.00 95.06 199 LEU A N 1
ATOM 1596 C CA . LEU A 1 199 ? 6.136 13.214 -13.548 1.00 95.06 199 LEU A CA 1
ATOM 1597 C C . LEU A 1 199 ? 4.795 13.388 -12.814 1.00 95.06 199 LEU A C 1
ATOM 1599 O O . LEU A 1 199 ? 4.789 13.538 -11.593 1.00 95.06 199 LEU A O 1
ATOM 1603 N N . ARG A 1 200 ? 3.657 13.350 -13.519 1.00 95.88 200 ARG A N 1
ATOM 1604 C CA . ARG A 1 200 ? 2.315 13.381 -12.905 1.00 95.88 200 ARG A CA 1
ATOM 1605 C C . ARG A 1 200 ? 2.049 12.137 -12.061 1.00 95.88 200 ARG A C 1
ATOM 1607 O O . ARG A 1 200 ? 1.507 12.273 -10.966 1.00 95.88 200 ARG A O 1
ATOM 1614 N N . GLU A 1 201 ? 2.437 10.959 -12.542 1.00 95.88 201 GLU A N 1
ATOM 1615 C CA . GLU A 1 201 ? 2.324 9.696 -11.804 1.00 95.88 201 GLU A CA 1
ATOM 1616 C C . GLU A 1 201 ? 3.163 9.718 -10.519 1.00 95.88 201 GLU A C 1
ATOM 1618 O O . GLU A 1 201 ? 2.646 9.395 -9.447 1.00 95.88 201 GLU A O 1
ATOM 1623 N N . GLU A 1 202 ? 4.417 10.180 -10.581 1.00 96.19 202 GLU A N 1
ATOM 1624 C CA . GLU A 1 202 ? 5.266 10.278 -9.387 1.00 96.19 202 GLU A CA 1
ATOM 1625 C C . GLU A 1 202 ? 4.761 11.357 -8.410 1.00 96.19 202 GLU A C 1
ATOM 1627 O O . GLU A 1 202 ? 4.731 11.116 -7.205 1.00 96.19 202 GLU A O 1
ATOM 1632 N N . ILE A 1 203 ? 4.254 12.504 -8.887 1.00 97.25 203 ILE A N 1
ATOM 1633 C CA . ILE A 1 203 ? 3.584 13.500 -8.026 1.00 97.25 203 ILE A CA 1
ATOM 1634 C C . ILE A 1 203 ? 2.343 12.896 -7.350 1.00 97.25 203 ILE A C 1
ATOM 1636 O O . ILE A 1 203 ? 2.137 13.101 -6.154 1.00 97.25 203 ILE A O 1
ATOM 1640 N N . ALA A 1 204 ? 1.518 12.134 -8.075 1.00 96.25 204 ALA A N 1
ATOM 1641 C CA . ALA A 1 204 ? 0.343 11.476 -7.505 1.00 96.25 204 ALA A CA 1
ATOM 1642 C C . ALA A 1 204 ? 0.734 10.455 -6.423 1.00 96.25 204 ALA A C 1
ATOM 1644 O O . ALA A 1 204 ? 0.140 10.442 -5.343 1.00 96.25 204 ALA A O 1
ATOM 1645 N N . ARG A 1 205 ? 1.776 9.657 -6.675 1.00 97.19 205 ARG A N 1
ATOM 1646 C CA . ARG A 1 205 ? 2.340 8.692 -5.725 1.00 97.19 205 ARG A CA 1
ATOM 1647 C C . ARG A 1 205 ? 2.917 9.367 -4.476 1.00 97.19 205 ARG A C 1
ATOM 1649 O O . ARG A 1 205 ? 2.634 8.927 -3.364 1.00 97.19 205 ARG A O 1
ATOM 1656 N N . LEU A 1 206 ? 3.689 10.442 -4.637 1.00 96.62 206 LEU A N 1
ATOM 1657 C CA . LEU A 1 206 ? 4.247 11.209 -3.518 1.00 96.62 206 LEU A CA 1
ATOM 1658 C C . LEU A 1 206 ? 3.147 11.894 -2.694 1.00 96.62 206 LEU A C 1
ATOM 1660 O O . LEU A 1 206 ? 3.219 11.900 -1.469 1.00 96.62 206 LEU A O 1
ATOM 1664 N N . ASN A 1 207 ? 2.087 12.396 -3.332 1.00 95.12 207 ASN A N 1
ATOM 1665 C CA . ASN A 1 207 ? 0.933 12.949 -2.621 1.00 95.12 207 ASN A CA 1
ATOM 1666 C C . ASN A 1 207 ? 0.182 11.879 -1.807 1.00 95.12 207 ASN A C 1
ATOM 1668 O O . ASN A 1 207 ? -0.197 12.150 -0.669 1.00 95.12 207 ASN A O 1
ATOM 1672 N N . GLN A 1 208 ? 0.016 10.660 -2.336 1.00 92.81 208 GLN A N 1
ATOM 1673 C CA . GLN A 1 208 ? -0.548 9.527 -1.582 1.00 92.81 208 GLN A CA 1
ATOM 1674 C C . GLN A 1 208 ? 0.335 9.131 -0.387 1.00 92.81 208 GLN A C 1
ATOM 1676 O O . GLN A 1 208 ? -0.171 8.843 0.698 1.00 92.81 208 GLN A O 1
ATOM 1681 N N . GLU A 1 209 ? 1.659 9.146 -0.561 1.00 93.56 209 GLU A N 1
ATOM 1682 C CA . GLU A 1 209 ? 2.625 8.893 0.513 1.00 93.56 209 GLU A CA 1
ATOM 1683 C C . GLU A 1 209 ? 2.518 9.949 1.628 1.00 93.56 209 GLU A C 1
ATOM 1685 O O . GLU A 1 209 ? 2.393 9.595 2.800 1.00 93.56 209 GLU A O 1
ATOM 1690 N N . ILE A 1 210 ? 2.472 11.236 1.265 1.00 95.12 210 ILE A N 1
ATOM 1691 C CA . ILE A 1 210 ? 2.293 12.355 2.204 1.00 95.12 210 ILE A CA 1
ATOM 1692 C C . ILE A 1 210 ? 0.964 12.231 2.962 1.00 95.12 210 ILE A C 1
ATOM 1694 O O . ILE A 1 210 ? 0.950 12.376 4.184 1.00 95.12 210 ILE A O 1
ATOM 1698 N N . GLN A 1 211 ? -0.141 11.919 2.276 1.00 91.19 211 GLN A N 1
ATOM 1699 C CA . GLN A 1 211 ? -1.449 11.719 2.913 1.00 91.19 211 GLN A CA 1
ATOM 1700 C C . GLN A 1 211 ? -1.427 10.562 3.923 1.00 91.19 211 GLN A C 1
ATOM 1702 O O . GLN A 1 211 ? -1.932 10.712 5.038 1.00 91.19 211 GLN A O 1
ATOM 1707 N N . ARG A 1 212 ? -0.782 9.435 3.585 1.00 91.25 212 ARG A N 1
ATOM 1708 C CA . ARG A 1 212 ? -0.632 8.300 4.511 1.00 91.25 212 ARG A CA 1
ATOM 1709 C C . ARG A 1 212 ? 0.175 8.685 5.753 1.00 91.25 212 ARG A C 1
ATOM 1711 O O . ARG A 1 212 ? -0.256 8.407 6.869 1.00 91.25 212 ARG A O 1
ATOM 1718 N N . GLN A 1 213 ? 1.301 9.374 5.572 1.00 92.94 213 GLN A N 1
ATOM 1719 C CA . GLN A 1 213 ? 2.149 9.832 6.678 1.00 92.94 213 GLN A CA 1
ATOM 1720 C C . GLN A 1 213 ? 1.432 10.858 7.575 1.00 92.94 213 GLN A C 1
ATOM 1722 O O . GLN A 1 213 ? 1.524 10.778 8.800 1.00 92.94 213 GLN A O 1
ATOM 1727 N N . GLN A 1 214 ? 0.662 11.783 6.994 1.00 92.69 214 GLN A N 1
ATOM 1728 C CA . GLN A 1 214 ? -0.183 12.719 7.748 1.00 92.69 214 GLN A CA 1
ATOM 1729 C C . GLN A 1 214 ? -1.233 11.979 8.592 1.00 92.69 214 GLN A C 1
ATOM 1731 O O . GLN A 1 214 ? -1.386 12.278 9.777 1.00 92.69 214 GLN A O 1
ATOM 1736 N N . MET A 1 215 ? -1.894 10.963 8.027 1.00 92.31 215 MET A N 1
ATOM 1737 C CA . MET A 1 215 ? -2.860 10.132 8.752 1.00 92.31 215 MET A CA 1
ATOM 1738 C C . MET A 1 215 ? -2.217 9.367 9.920 1.00 92.31 215 MET A C 1
ATOM 1740 O O . MET A 1 215 ? -2.794 9.310 11.007 1.00 92.31 215 MET A O 1
ATOM 1744 N N . GLU A 1 216 ? -1.017 8.808 9.736 1.00 90.50 216 GLU A N 1
ATOM 1745 C CA . GLU A 1 216 ? -0.264 8.137 10.807 1.00 90.50 216 GLU A CA 1
ATOM 1746 C C . GLU A 1 216 ? 0.088 9.101 11.956 1.00 90.50 216 GLU A C 1
ATOM 1748 O O . GLU A 1 216 ? -0.103 8.764 13.130 1.00 90.50 216 GLU A O 1
ATOM 1753 N N . LEU A 1 217 ? 0.525 10.326 11.642 1.00 90.31 217 LEU A N 1
ATOM 1754 C CA . LEU A 1 217 ? 0.808 11.363 12.642 1.00 90.31 217 LEU A CA 1
ATOM 1755 C C . LEU A 1 217 ? -0.453 11.802 13.403 1.00 90.31 217 LEU A C 1
ATOM 1757 O O . LEU A 1 217 ? -0.412 11.924 14.632 1.00 90.31 217 LEU A O 1
ATOM 1761 N N . ASP A 1 218 ? -1.580 11.984 12.714 1.00 91.50 218 ASP A N 1
ATOM 1762 C CA . ASP A 1 218 ? -2.865 12.317 13.340 1.00 91.50 218 ASP A CA 1
ATOM 1763 C C . ASP A 1 218 ? -3.373 11.192 14.253 1.00 91.50 218 ASP A C 1
ATOM 1765 O O . ASP A 1 218 ? -3.854 11.458 15.361 1.00 91.50 218 ASP A O 1
ATOM 1769 N N . ILE A 1 219 ? -3.208 9.930 13.841 1.00 90.00 219 ILE A N 1
ATOM 1770 C CA . ILE A 1 219 ? -3.495 8.746 14.665 1.00 90.00 219 ILE A CA 1
ATOM 1771 C C . ILE A 1 219 ? -2.664 8.766 15.951 1.00 90.00 219 ILE A C 1
ATOM 1773 O O . ILE A 1 219 ? -3.225 8.593 17.036 1.00 90.00 219 ILE A O 1
ATOM 1777 N N . LEU A 1 220 ? -1.353 9.004 15.859 1.00 87.12 220 LEU A N 1
ATOM 1778 C CA . LEU A 1 220 ? -0.460 9.063 17.023 1.00 87.12 220 LEU A CA 1
ATOM 1779 C C . LEU A 1 220 ? -0.813 10.234 17.952 1.00 87.12 220 LEU A C 1
ATOM 1781 O O . LEU A 1 220 ? -0.880 10.068 19.175 1.00 87.12 220 LEU A O 1
ATOM 1785 N N . LYS A 1 221 ? -1.115 11.405 17.383 1.00 89.50 221 LYS A N 1
ATOM 1786 C CA . LYS A 1 221 ? -1.546 12.593 18.129 1.00 89.50 221 LYS A CA 1
ATOM 1787 C C . LYS A 1 221 ? -2.863 12.343 18.871 1.00 89.50 221 LYS A C 1
ATOM 1789 O O . LYS A 1 221 ? -2.941 12.595 20.074 1.00 89.50 221 LYS A O 1
ATOM 1794 N N . LYS A 1 222 ? -3.872 11.762 18.209 1.00 89.44 222 LYS A N 1
ATOM 1795 C CA . LYS A 1 222 ? -5.152 11.405 18.845 1.00 89.44 222 LYS A CA 1
ATOM 1796 C C . LYS A 1 222 ? -5.033 10.258 19.842 1.00 89.44 222 LYS A C 1
ATOM 1798 O O . LYS A 1 222 ? -5.725 10.288 20.858 1.00 89.44 222 LYS A O 1
ATOM 1803 N N . ALA A 1 223 ? -4.142 9.291 19.626 1.00 86.31 223 ALA A N 1
ATOM 1804 C CA . ALA A 1 223 ? -3.845 8.258 20.617 1.00 86.31 223 ALA A CA 1
ATOM 1805 C C . ALA A 1 223 ? -3.316 8.876 21.924 1.00 86.31 223 ALA A C 1
ATOM 1807 O O . ALA A 1 223 ? -3.819 8.546 23.003 1.00 86.31 223 ALA A O 1
ATOM 1808 N N . LYS A 1 224 ? -2.375 9.826 21.822 1.00 84.19 224 LYS A N 1
ATOM 1809 C CA . LYS A 1 224 ? -1.843 10.585 22.964 1.00 84.19 224 LYS A CA 1
ATOM 1810 C C . LYS A 1 224 ? -2.936 11.394 23.673 1.00 84.19 224 LYS A C 1
ATOM 1812 O O . LYS A 1 224 ? -3.071 11.283 24.890 1.00 84.19 224 LYS A O 1
ATOM 1817 N N . GLU A 1 225 ? -3.741 12.157 22.928 1.00 84.69 225 GLU A N 1
ATOM 1818 C CA . GLU A 1 225 ? -4.836 12.978 23.480 1.00 84.69 225 GLU A CA 1
ATOM 1819 C C . GLU A 1 225 ? -5.906 12.137 24.207 1.00 84.69 225 GLU A C 1
ATOM 1821 O O . GLU A 1 225 ? -6.290 12.455 25.332 1.00 84.69 225 GLU A O 1
ATOM 1826 N N . ILE A 1 226 ? -6.387 11.053 23.585 1.00 80.38 226 ILE A N 1
ATOM 1827 C CA . ILE A 1 226 ? -7.555 10.289 24.062 1.00 80.38 226 ILE A CA 1
ATOM 1828 C C . ILE A 1 226 ? -7.190 9.282 25.158 1.00 80.38 226 ILE A C 1
ATOM 1830 O O . ILE A 1 226 ? -7.996 9.030 26.058 1.00 80.38 226 ILE A O 1
ATOM 1834 N N . ILE A 1 227 ? -6.015 8.655 25.065 1.00 76.56 227 ILE A N 1
ATOM 1835 C CA . ILE A 1 227 ? -5.650 7.510 25.914 1.0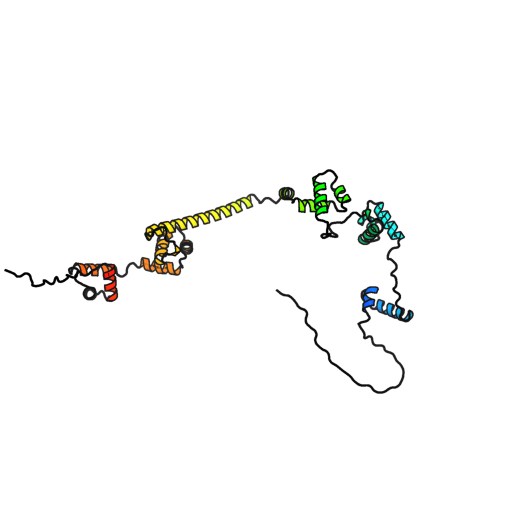0 76.56 227 ILE A CA 1
ATOM 1836 C C . ILE A 1 227 ? -4.683 7.933 27.033 1.00 76.56 227 ILE A C 1
ATOM 1838 O O . ILE A 1 227 ? -4.507 7.187 27.993 1.00 76.56 227 ILE A O 1
ATOM 1842 N N . LYS A 1 228 ? -4.086 9.136 26.952 1.00 71.81 228 LYS A N 1
ATOM 1843 C CA . LYS A 1 228 ? -3.071 9.651 27.896 1.00 71.81 228 LYS A CA 1
ATOM 1844 C C . LYS A 1 228 ? -1.882 8.696 28.105 1.00 71.81 228 LYS A C 1
ATOM 1846 O O . LYS A 1 228 ? -1.225 8.739 29.139 1.00 71.81 228 LYS A O 1
ATOM 1851 N N . LYS A 1 229 ? -1.625 7.822 27.129 1.00 63.09 229 LYS A N 1
ATOM 1852 C CA . LYS A 1 229 ? -0.472 6.919 27.098 1.00 63.09 229 LYS A CA 1
ATOM 1853 C C . LYS A 1 229 ? 0.728 7.651 26.509 1.00 63.09 229 LYS A C 1
ATOM 1855 O O . LYS A 1 229 ? 0.582 8.403 25.544 1.00 63.09 229 LYS A O 1
ATOM 1860 N N . ASP A 1 230 ? 1.899 7.408 27.086 1.00 54.44 230 ASP A N 1
ATOM 1861 C CA . ASP A 1 230 ? 3.158 7.965 26.602 1.00 54.44 230 ASP A CA 1
ATOM 1862 C C . ASP A 1 230 ? 3.480 7.508 25.169 1.00 54.44 230 ASP A C 1
ATOM 1864 O O . ASP A 1 230 ? 3.131 6.387 24.781 1.00 54.44 230 ASP A O 1
ATOM 1868 N N . PRO A 1 231 ? 4.187 8.337 24.375 1.00 56.56 231 PRO A N 1
ATOM 1869 C CA . PRO A 1 231 ? 4.457 8.069 22.958 1.00 56.56 231 PRO A CA 1
ATOM 1870 C C . PRO A 1 231 ? 5.326 6.826 22.689 1.00 56.56 231 PRO A C 1
ATOM 1872 O O . PRO A 1 231 ? 5.480 6.442 21.535 1.00 56.56 231 PRO A O 1
ATOM 1875 N N . GLY A 1 232 ? 5.877 6.180 23.724 1.00 55.81 232 GLY A N 1
ATOM 1876 C CA . GLY A 1 232 ? 6.588 4.902 23.606 1.00 55.81 232 GLY A CA 1
ATOM 1877 C C . GLY A 1 232 ? 5.680 3.674 23.438 1.00 55.81 232 GLY A C 1
ATOM 1878 O O . GLY A 1 232 ? 6.183 2.580 23.186 1.00 55.81 232 GLY A O 1
ATOM 1879 N N . ILE A 1 233 ? 4.357 3.817 23.577 1.00 60.47 233 ILE A N 1
ATOM 1880 C CA . ILE A 1 233 ? 3.408 2.705 23.440 1.00 60.47 233 ILE A CA 1
ATOM 1881 C C . ILE A 1 233 ? 2.925 2.613 21.986 1.00 60.47 233 ILE A C 1
ATOM 1883 O O . ILE A 1 233 ? 2.149 3.441 21.510 1.00 60.47 233 ILE A O 1
ATOM 1887 N N . SER A 1 234 ? 3.387 1.584 21.273 1.00 65.56 234 SER A N 1
ATOM 1888 C CA . SER A 1 234 ? 3.124 1.396 19.844 1.00 65.56 234 SER A CA 1
ATOM 1889 C C . SER A 1 234 ? 1.647 1.121 19.529 1.00 65.56 234 SER A C 1
ATOM 1891 O O . SER A 1 234 ? 0.938 0.439 20.273 1.00 65.56 234 SER A O 1
ATOM 1893 N N . VAL A 1 235 ? 1.197 1.604 18.364 1.00 69.25 235 VAL A N 1
ATOM 1894 C CA . VAL A 1 235 ? -0.195 1.523 17.865 1.00 69.25 235 VAL A CA 1
ATOM 1895 C C . VAL A 1 235 ? -0.758 0.089 17.859 1.00 69.25 235 VAL A C 1
ATOM 1897 O O . VAL A 1 235 ? -1.961 -0.125 18.037 1.00 69.25 235 VAL A O 1
ATOM 1900 N N . SER A 1 236 ? 0.109 -0.915 17.706 1.00 69.69 236 SER A N 1
ATOM 1901 C CA . SER A 1 236 ? -0.242 -2.338 17.736 1.00 69.69 236 SER A CA 1
ATOM 1902 C C . SER A 1 236 ? -0.715 -2.837 19.107 1.00 69.69 236 SER A C 1
ATOM 1904 O O . SER A 1 236 ? -1.517 -3.768 19.151 1.00 69.69 236 SER A O 1
ATOM 1906 N N . THR A 1 237 ? -0.288 -2.213 20.210 1.00 79.25 237 THR A N 1
ATOM 1907 C CA . THR A 1 237 ? -0.640 -2.621 21.588 1.00 79.25 237 THR A CA 1
ATOM 1908 C C . THR A 1 237 ? -1.992 -2.087 22.078 1.00 79.25 237 THR A C 1
ATOM 1910 O O . THR A 1 237 ? -2.464 -2.481 23.146 1.00 79.25 237 THR A O 1
ATOM 1913 N N . LEU A 1 238 ? -2.640 -1.195 21.320 1.00 82.00 238 LEU A N 1
ATOM 1914 C CA . LEU A 1 238 ? -3.945 -0.642 21.685 1.00 82.00 238 LEU A CA 1
ATOM 1915 C C . LEU A 1 238 ? -5.047 -1.698 21.561 1.00 82.00 238 LEU A C 1
ATOM 1917 O O . LEU A 1 238 ? -5.146 -2.421 20.567 1.00 82.00 238 LEU A O 1
ATOM 1921 N N . THR A 1 239 ? -5.953 -1.719 22.534 1.00 88.06 239 THR A N 1
ATOM 1922 C CA . THR A 1 239 ? -7.154 -2.558 22.483 1.00 88.06 239 THR A CA 1
ATOM 1923 C C . THR A 1 239 ? -8.089 -2.115 21.355 1.00 88.06 239 THR A C 1
ATOM 1925 O O . THR A 1 239 ? -8.174 -0.934 21.015 1.00 88.06 239 THR A O 1
ATOM 1928 N N . ASN A 1 240 ? -8.889 -3.037 20.811 1.00 91.12 240 ASN A N 1
ATOM 1929 C CA . ASN A 1 240 ? -9.856 -2.713 19.751 1.00 91.12 240 ASN A CA 1
ATOM 1930 C C . ASN A 1 240 ? -10.848 -1.601 20.155 1.00 91.12 240 ASN A C 1
ATOM 1932 O O . ASN A 1 240 ? -11.281 -0.824 19.303 1.00 91.12 240 ASN A O 1
ATOM 1936 N N . ARG A 1 241 ? -11.169 -1.466 21.453 1.00 87.50 241 ARG A N 1
ATOM 1937 C CA . ARG A 1 241 ? -11.999 -0.371 21.985 1.00 87.50 241 ARG A CA 1
ATOM 1938 C C . ARG A 1 241 ? -11.278 0.980 21.935 1.00 87.50 241 ARG A C 1
ATOM 1940 O O . ARG A 1 241 ? -11.901 1.970 21.568 1.00 87.50 241 ARG A O 1
ATOM 1947 N N . GLU A 1 242 ? -9.991 1.028 22.279 1.00 88.62 242 GLU A N 1
ATOM 1948 C CA . GLU A 1 242 ? -9.153 2.232 22.161 1.00 88.62 242 GLU A CA 1
ATOM 1949 C C . GLU A 1 242 ? -8.959 2.636 20.695 1.00 88.62 242 GLU A C 1
ATOM 1951 O O . GLU A 1 242 ? -9.226 3.784 20.347 1.00 88.62 242 GLU A O 1
ATOM 1956 N N . LYS A 1 243 ? -8.612 1.679 19.820 1.00 91.38 243 LYS A N 1
ATOM 1957 C CA . LYS A 1 243 ? -8.526 1.902 18.366 1.00 91.38 243 LYS A CA 1
ATOM 1958 C C . LYS A 1 243 ? -9.832 2.481 17.815 1.00 91.38 243 LYS A C 1
ATOM 1960 O O . LYS A 1 243 ? -9.807 3.469 17.094 1.00 91.38 243 LYS A O 1
ATOM 1965 N N . THR A 1 244 ? -10.981 1.937 18.223 1.00 92.69 244 THR A N 1
ATOM 1966 C CA . THR A 1 244 ? -12.300 2.445 17.803 1.00 92.69 244 THR A CA 1
ATOM 1967 C C . THR A 1 244 ? -12.545 3.895 18.234 1.00 92.69 244 THR A C 1
ATOM 1969 O O . THR A 1 244 ? -13.127 4.647 17.458 1.00 92.69 244 THR A O 1
ATOM 1972 N N . LYS A 1 245 ? -12.082 4.323 19.422 1.00 91.00 245 LYS A N 1
ATOM 1973 C CA . LYS A 1 245 ? -12.180 5.734 19.847 1.00 91.00 245 LYS A CA 1
ATOM 1974 C C . LYS A 1 245 ? -11.352 6.664 18.955 1.00 91.00 245 LYS A C 1
ATOM 1976 O O . LYS A 1 245 ? -11.839 7.732 18.605 1.00 91.00 245 LYS A O 1
ATOM 1981 N N . ILE A 1 246 ? -10.135 6.257 18.580 1.00 91.94 246 ILE A N 1
ATOM 1982 C CA . ILE A 1 246 ? -9.281 7.028 17.659 1.00 91.94 246 ILE A CA 1
ATOM 1983 C C . ILE A 1 246 ? -9.949 7.128 16.283 1.00 91.94 246 ILE A C 1
ATOM 1985 O O . ILE A 1 246 ? -10.050 8.224 15.740 1.00 91.94 246 ILE A O 1
ATOM 1989 N N . VAL A 1 247 ? -10.470 6.013 15.752 1.00 93.00 247 VAL A N 1
ATOM 1990 C CA . VAL A 1 247 ? -11.192 6.010 14.467 1.00 93.00 247 VAL A CA 1
ATOM 1991 C C . VAL A 1 247 ? -12.409 6.931 14.505 1.00 93.00 247 VAL A C 1
ATOM 1993 O O . VAL A 1 247 ? -12.575 7.712 13.578 1.00 93.00 247 VAL A O 1
ATOM 1996 N N . ASP A 1 248 ? -13.259 6.877 15.541 1.00 92.19 248 ASP A N 1
ATOM 1997 C CA . ASP A 1 248 ? -14.455 7.741 15.592 1.00 92.19 248 ASP A CA 1
ATOM 1998 C C . ASP A 1 248 ? -14.082 9.233 15.703 1.00 92.19 248 ASP A C 1
ATOM 2000 O O . ASP A 1 248 ? -14.796 10.059 15.147 1.00 92.19 248 ASP A O 1
ATOM 2004 N N . ALA A 1 249 ? -12.944 9.569 16.328 1.00 92.06 249 ALA A N 1
ATOM 2005 C CA . ALA A 1 249 ? -12.431 10.940 16.433 1.00 92.06 249 ALA A CA 1
ATOM 2006 C C . ALA A 1 249 ? -11.726 11.467 15.164 1.00 92.06 249 ALA A C 1
ATOM 2008 O O . ALA A 1 249 ? -11.644 12.678 14.987 1.00 92.06 249 ALA A O 1
ATOM 2009 N N . LEU A 1 250 ? -11.205 10.589 14.297 1.00 93.06 250 LEU A N 1
ATOM 2010 C CA . LEU A 1 250 ? -10.554 10.953 13.024 1.00 93.06 250 LEU A CA 1
ATOM 2011 C C . LEU A 1 250 ? -11.448 10.750 11.793 1.00 93.06 250 LEU A C 1
ATOM 2013 O O . LEU A 1 250 ? -11.057 11.081 10.677 1.00 93.06 250 LEU A O 1
ATOM 2017 N N . ARG A 1 251 ? -12.663 10.226 11.978 1.00 91.31 251 ARG A N 1
ATOM 2018 C CA . ARG A 1 251 ? -13.600 9.908 10.890 1.00 91.31 251 ARG A CA 1
ATOM 2019 C C . ARG A 1 251 ? -14.096 11.132 10.108 1.00 91.31 251 ARG A C 1
ATOM 2021 O O . ARG A 1 251 ? -14.642 10.961 9.021 1.00 91.31 251 ARG A O 1
ATOM 2028 N N . GLU A 1 252 ? -13.955 12.333 10.662 1.00 90.19 252 GLU A N 1
ATOM 2029 C CA . GLU A 1 252 ? -14.317 13.590 9.992 1.00 90.19 252 GLU A CA 1
ATOM 2030 C C . GLU A 1 252 ? -13.199 14.112 9.079 1.00 90.19 252 GLU A C 1
ATOM 2032 O O . GLU A 1 252 ? -13.494 14.776 8.090 1.00 90.19 252 GLU A O 1
ATOM 2037 N N . THR A 1 253 ? -11.935 13.786 9.370 1.00 90.12 253 THR A N 1
ATOM 2038 C CA . THR A 1 253 ? -10.770 14.248 8.597 1.00 90.12 253 THR A CA 1
ATOM 2039 C C . THR A 1 253 ? -10.259 13.206 7.606 1.00 90.12 253 THR A C 1
ATOM 2041 O O . THR A 1 253 ? -9.773 13.577 6.543 1.00 90.12 253 THR A O 1
ATOM 2044 N N . HIS A 1 254 ? -10.375 11.913 7.932 1.00 92.31 254 HIS A N 1
ATOM 2045 C CA . HIS A 1 254 ? -9.761 10.813 7.181 1.00 92.31 254 HIS A CA 1
ATOM 2046 C C . HIS A 1 254 ? -10.773 9.719 6.796 1.00 92.31 254 HIS A C 1
ATOM 2048 O O . HIS A 1 254 ? -11.682 9.398 7.575 1.00 92.31 254 HIS A O 1
ATOM 2054 N N . PRO A 1 255 ? -10.629 9.084 5.616 1.00 93.06 255 PRO A N 1
ATOM 2055 C CA . PRO A 1 255 ? -11.546 8.047 5.160 1.00 93.06 255 PRO A CA 1
ATOM 2056 C C . PRO A 1 255 ? -11.479 6.790 6.040 1.00 93.06 255 PRO A C 1
ATOM 2058 O O . PRO A 1 255 ? -10.422 6.219 6.310 1.00 93.06 255 PRO A O 1
ATOM 2061 N N . LEU A 1 256 ? -12.655 6.293 6.441 1.00 93.25 256 LEU A N 1
ATOM 2062 C CA . LEU A 1 256 ? -12.788 5.155 7.362 1.00 93.25 256 LEU A CA 1
ATOM 2063 C C . LEU A 1 256 ? -12.072 3.877 6.883 1.00 93.25 256 LEU A C 1
ATOM 2065 O O . LEU A 1 256 ? -11.665 3.074 7.714 1.00 93.25 256 LEU A O 1
ATOM 2069 N N . ALA A 1 257 ? -11.951 3.646 5.573 1.00 92.81 257 ALA A N 1
ATOM 2070 C CA . ALA A 1 257 ? -11.282 2.452 5.055 1.00 92.81 257 ALA A CA 1
ATOM 2071 C C . ALA A 1 257 ? -9.781 2.437 5.398 1.00 92.81 257 ALA A C 1
ATOM 2073 O O . ALA A 1 257 ? -9.277 1.424 5.880 1.00 92.81 257 ALA A O 1
ATOM 2074 N N . GLU A 1 258 ? -9.109 3.575 5.227 1.00 91.56 258 GLU A N 1
ATOM 2075 C CA . GLU A 1 258 ? -7.669 3.731 5.451 1.00 91.56 258 GLU A CA 1
ATOM 2076 C C . GLU A 1 258 ? -7.334 3.779 6.948 1.00 91.56 258 GLU A C 1
ATOM 2078 O O . GLU A 1 258 ? -6.426 3.083 7.405 1.00 91.56 258 GLU A O 1
ATOM 2083 N N . LEU A 1 259 ? -8.153 4.475 7.749 1.00 93.06 259 LEU A N 1
ATOM 2084 C CA . LEU A 1 259 ? -8.044 4.452 9.215 1.00 93.06 259 LEU A CA 1
ATOM 2085 C C . LEU A 1 259 ? -8.098 3.020 9.779 1.00 93.06 259 LEU A C 1
ATOM 2087 O O . LEU A 1 259 ? -7.380 2.689 10.724 1.00 93.06 259 LEU A O 1
ATOM 2091 N N . LEU A 1 260 ? -8.943 2.154 9.205 1.00 93.19 260 LEU A N 1
ATOM 2092 C CA . LEU A 1 260 ? -9.052 0.752 9.615 1.00 93.19 260 LEU A CA 1
ATOM 2093 C C . LEU A 1 260 ? -7.856 -0.096 9.161 1.00 93.19 260 LEU A C 1
ATOM 2095 O O . LEU A 1 260 ? -7.452 -0.986 9.914 1.00 93.19 260 LEU A O 1
ATOM 2099 N N . SER A 1 261 ? -7.268 0.172 7.987 1.00 91.44 261 SER A N 1
ATOM 2100 C CA . SER A 1 261 ? -6.061 -0.536 7.540 1.00 91.44 261 SER A CA 1
ATOM 2101 C C . SER A 1 261 ? -4.827 -0.144 8.352 1.00 91.44 261 SER A C 1
ATOM 2103 O O . SER A 1 261 ? -4.132 -1.037 8.832 1.00 91.44 261 SER A O 1
ATOM 2105 N N . VAL A 1 262 ? -4.595 1.154 8.593 1.00 90.19 262 VAL A N 1
ATOM 2106 C CA . VAL A 1 262 ? -3.434 1.645 9.366 1.00 90.19 262 VAL A CA 1
ATOM 2107 C C . VAL A 1 262 ? -3.472 1.134 10.812 1.00 90.19 262 VAL A C 1
ATOM 2109 O O . VAL A 1 262 ? -2.461 0.696 11.355 1.00 90.19 262 VAL A O 1
ATOM 2112 N N . LEU A 1 263 ? -4.653 1.108 11.439 1.00 88.88 263 LEU A N 1
ATOM 2113 C CA . LEU A 1 263 ? -4.821 0.596 12.806 1.00 88.88 263 LEU A CA 1
ATOM 2114 C C . LEU A 1 263 ? -4.924 -0.937 12.897 1.00 88.88 263 LEU A C 1
ATOM 2116 O O . LEU A 1 263 ? -5.045 -1.467 14.010 1.00 88.88 263 LEU A O 1
ATOM 2120 N N . ALA A 1 264 ? -4.909 -1.653 11.767 1.00 91.25 264 ALA A N 1
ATOM 2121 C CA . ALA A 1 264 ? -5.184 -3.088 11.670 1.00 91.25 264 ALA A CA 1
ATOM 2122 C C . ALA A 1 264 ? -6.453 -3.500 12.453 1.00 91.25 264 ALA A C 1
ATOM 2124 O O . ALA A 1 264 ? -6.430 -4.408 13.290 1.00 91.25 264 ALA A O 1
ATOM 2125 N N . LEU A 1 265 ? -7.562 -2.783 12.232 1.00 91.62 265 LEU A N 1
ATOM 2126 C CA . LEU A 1 265 ? -8.841 -3.001 12.912 1.00 91.62 265 LEU A CA 1
ATOM 2127 C C . LEU A 1 265 ? -9.885 -3.546 11.929 1.00 91.62 265 LEU A C 1
ATOM 2129 O O . LEU A 1 265 ? -10.283 -2.874 10.981 1.00 91.62 265 LEU A O 1
ATOM 2133 N N . ALA A 1 266 ? -10.390 -4.754 12.188 1.00 94.19 266 ALA A N 1
ATOM 2134 C CA . ALA A 1 266 ? -11.452 -5.338 11.374 1.00 94.19 266 ALA A CA 1
ATOM 2135 C C . ALA A 1 266 ? -12.727 -4.472 11.399 1.00 94.19 266 ALA A C 1
ATOM 2137 O O . ALA A 1 266 ? -13.167 -4.003 12.454 1.00 94.19 266 ALA A O 1
ATOM 2138 N N . ARG A 1 267 ? -13.365 -4.307 10.232 1.00 94.06 267 ARG A N 1
ATOM 2139 C CA . ARG A 1 267 ? -14.563 -3.466 10.060 1.00 94.06 267 ARG A CA 1
ATOM 2140 C C . ARG A 1 267 ? -15.710 -3.877 10.993 1.00 94.06 267 ARG A C 1
ATOM 2142 O O . ARG A 1 267 ? -16.353 -3.008 11.576 1.00 94.06 267 ARG A O 1
ATOM 2149 N N . SER A 1 268 ? -15.930 -5.178 11.185 1.00 93.69 268 SER A N 1
ATOM 2150 C CA . SER A 1 268 ? -16.908 -5.723 12.140 1.00 93.69 268 SER A CA 1
ATOM 2151 C C . SER A 1 268 ? -16.610 -5.297 13.583 1.00 93.69 268 SER A C 1
ATOM 2153 O O . SER A 1 268 ? -17.498 -4.783 14.263 1.00 93.69 268 SER A O 1
ATOM 2155 N N . SER A 1 269 ? -15.355 -5.423 14.024 1.00 93.62 269 SER A N 1
ATOM 2156 C CA . SER A 1 269 ? -14.896 -4.999 15.354 1.00 93.62 269 SER A CA 1
ATOM 2157 C C . SER A 1 269 ? -15.099 -3.501 15.591 1.00 93.62 269 SER A C 1
ATOM 2159 O O . SER A 1 269 ? -15.545 -3.120 16.673 1.00 93.62 269 SER A O 1
ATOM 2161 N N . TYR A 1 270 ? -14.836 -2.655 14.586 1.00 94.38 270 TYR A N 1
ATOM 2162 C CA . TYR A 1 270 ? -15.118 -1.216 14.661 1.00 94.38 270 TYR A CA 1
ATOM 2163 C C . TYR A 1 270 ? -16.608 -0.939 14.900 1.00 94.38 270 TYR A C 1
ATOM 2165 O O . TYR A 1 270 ? -16.950 -0.254 15.862 1.00 94.38 270 TYR A O 1
ATOM 2173 N N . PHE A 1 271 ? -17.514 -1.497 14.086 1.00 93.00 271 PHE A N 1
ATOM 2174 C CA . PHE A 1 271 ? -18.952 -1.260 14.269 1.00 93.00 271 PHE A CA 1
ATOM 2175 C C . PHE A 1 271 ? -19.468 -1.811 15.607 1.00 93.00 271 PHE A C 1
ATOM 2177 O O . PHE A 1 271 ? -20.218 -1.112 16.290 1.00 93.00 271 PHE A O 1
ATOM 2184 N N . TYR A 1 272 ? -19.016 -2.999 16.023 1.00 92.12 272 TYR A N 1
ATOM 2185 C CA . TYR A 1 272 ? -19.351 -3.590 17.322 1.00 92.12 272 TYR A CA 1
ATOM 2186 C C . TYR A 1 272 ? -18.949 -2.677 18.491 1.00 92.12 272 TYR A C 1
ATOM 2188 O O . TYR A 1 272 ? -19.785 -2.297 19.316 1.00 92.12 272 TYR A O 1
ATOM 2196 N N . HIS A 1 273 ? -17.682 -2.255 18.540 1.00 90.88 273 HIS A N 1
ATOM 2197 C CA . HIS A 1 273 ? -17.207 -1.372 19.602 1.00 90.88 273 HIS A CA 1
ATOM 2198 C C . HIS A 1 273 ? -17.808 0.034 19.518 1.00 90.88 273 HIS A C 1
ATOM 2200 O O . HIS A 1 273 ? -18.031 0.643 20.561 1.00 90.88 273 HIS A O 1
ATOM 2206 N N . ARG A 1 274 ? -18.128 0.547 18.324 1.00 91.56 274 ARG A N 1
ATOM 2207 C CA . ARG A 1 274 ? -18.764 1.862 18.165 1.00 91.56 274 ARG A CA 1
ATOM 2208 C C . ARG A 1 274 ? -20.187 1.876 18.710 1.00 91.56 274 ARG A C 1
ATOM 2210 O O . ARG A 1 274 ? -20.557 2.832 19.384 1.00 91.56 274 ARG A O 1
ATOM 2217 N N . VAL A 1 275 ? -20.971 0.820 18.475 1.00 88.69 275 VAL A N 1
ATOM 2218 C CA . VAL A 1 275 ? -22.295 0.671 19.106 1.00 88.69 275 VAL A CA 1
ATOM 2219 C C . VAL A 1 275 ? -22.142 0.610 20.628 1.00 88.69 275 VAL A C 1
ATOM 2221 O O . VAL A 1 275 ? -22.820 1.354 21.328 1.00 88.69 275 VAL A O 1
ATOM 2224 N N . ALA A 1 276 ? -21.188 -0.172 21.144 1.00 83.88 276 ALA A N 1
ATOM 2225 C CA . ALA A 1 276 ? -20.921 -0.251 22.583 1.00 83.88 276 ALA A CA 1
ATOM 2226 C C . ALA A 1 276 ? -20.403 1.064 23.210 1.00 83.88 276 ALA A C 1
ATOM 2228 O O . ALA A 1 276 ? -20.595 1.281 24.402 1.00 83.88 276 ALA A O 1
ATOM 2229 N N . LEU A 1 277 ? -19.749 1.943 22.440 1.00 83.25 277 LEU A N 1
ATOM 2230 C CA . LEU A 1 277 ? -19.359 3.288 22.886 1.00 83.25 277 LEU A CA 1
ATOM 2231 C C . LEU A 1 277 ? -20.550 4.261 22.894 1.00 83.25 277 LEU A C 1
ATOM 2233 O O . LEU A 1 277 ? -20.647 5.082 23.800 1.00 83.25 277 LEU A O 1
ATOM 2237 N N . ARG A 1 278 ? -21.459 4.159 21.914 1.00 82.56 278 ARG A N 1
ATOM 2238 C CA . ARG A 1 278 ? -22.648 5.026 21.789 1.00 82.56 278 ARG A CA 1
ATOM 2239 C C . ARG A 1 278 ? -23.818 4.619 22.679 1.00 82.56 278 ARG A C 1
ATOM 2241 O O . ARG A 1 278 ? -24.640 5.466 22.996 1.00 82.56 278 ARG A O 1
ATOM 2248 N N . ALA A 1 279 ? -23.882 3.360 23.106 1.00 78.94 279 ALA A N 1
ATOM 2249 C CA . ALA A 1 279 ? -24.914 2.851 24.013 1.00 78.94 279 ALA A CA 1
ATOM 2250 C C . ALA A 1 279 ? -24.885 3.485 25.423 1.00 78.94 279 ALA A C 1
ATOM 2252 O O . ALA A 1 279 ? -25.743 3.170 26.246 1.00 78.94 279 ALA A O 1
ATOM 2253 N N . GLY A 1 280 ? -23.906 4.356 25.706 1.00 72.00 280 GLY A N 1
ATOM 2254 C CA . GLY A 1 280 ? -23.700 4.959 27.018 1.00 72.00 280 GLY A CA 1
ATOM 2255 C C . GLY A 1 280 ? -23.343 3.915 28.075 1.00 72.00 280 GLY A C 1
ATOM 2256 O O . GLY A 1 280 ? -22.984 2.777 27.765 1.00 72.00 280 GLY A O 1
ATOM 2257 N N . ASP A 1 281 ? -23.452 4.297 29.344 1.00 77.88 281 ASP A N 1
ATOM 2258 C CA . ASP A 1 281 ? -23.416 3.328 30.432 1.00 77.88 281 ASP A CA 1
ATOM 2259 C C . ASP A 1 281 ? -24.847 3.021 30.900 1.00 77.88 281 ASP A C 1
ATOM 2261 O O . ASP A 1 281 ? -25.561 3.870 31.434 1.00 77.88 281 ASP A O 1
ATOM 2265 N N . LYS A 1 282 ? -25.256 1.762 30.699 1.00 81.25 282 LYS A N 1
ATOM 2266 C CA . LYS A 1 282 ? -26.580 1.225 31.044 1.00 81.25 282 LYS A CA 1
ATOM 2267 C C . LYS A 1 282 ? -26.990 1.474 32.504 1.00 81.25 282 LYS A C 1
ATOM 2269 O O . LYS A 1 282 ? -28.180 1.451 32.805 1.00 81.25 282 LYS A O 1
ATOM 2274 N N . TYR A 1 283 ? -26.033 1.669 33.409 1.00 86.19 283 TYR A N 1
ATOM 2275 C CA . TYR A 1 283 ? -26.273 1.820 34.842 1.00 86.19 283 TYR A CA 1
ATOM 2276 C C . TYR A 1 283 ? -26.066 3.262 35.343 1.00 86.19 283 TYR A C 1
ATOM 2278 O O . TYR A 1 283 ? -25.880 3.443 36.540 1.00 86.19 283 TYR A O 1
ATOM 2286 N N . VAL A 1 284 ? -26.092 4.293 34.482 1.00 85.44 284 VAL A N 1
ATOM 2287 C CA . VAL A 1 284 ? -26.007 5.712 34.915 1.00 85.44 284 VAL A CA 1
ATOM 2288 C C . VAL A 1 284 ? -27.077 6.059 35.954 1.00 85.44 284 VAL A C 1
ATOM 2290 O O . VAL A 1 284 ? -26.741 6.502 37.048 1.00 85.44 284 VAL A O 1
ATOM 2293 N N . THR A 1 285 ? -28.352 5.797 35.655 1.00 87.06 285 THR A N 1
ATOM 2294 C CA . THR A 1 285 ? -29.471 6.092 36.570 1.00 87.06 285 THR A CA 1
ATOM 2295 C C . THR A 1 285 ? -29.351 5.317 37.881 1.00 87.06 285 THR A C 1
ATOM 2297 O O . THR A 1 285 ? -29.487 5.884 38.959 1.00 87.06 285 THR A O 1
ATOM 2300 N N . VAL A 1 286 ? -28.997 4.033 37.783 1.00 89.81 286 VAL A N 1
ATOM 2301 C CA . VAL A 1 286 ? -28.748 3.132 38.918 1.00 89.81 286 VAL A CA 1
ATOM 2302 C C . VAL A 1 286 ? -27.606 3.616 39.813 1.00 89.81 286 VAL A C 1
ATOM 2304 O O . VAL A 1 286 ? -27.674 3.438 41.024 1.00 89.81 286 VAL A O 1
ATOM 2307 N N . ARG A 1 287 ? -26.536 4.189 39.248 1.00 90.88 287 ARG A N 1
ATOM 2308 C CA . ARG A 1 287 ? -25.427 4.742 40.040 1.00 90.88 287 ARG A CA 1
ATOM 2309 C C . ARG A 1 287 ? -25.859 5.972 40.824 1.00 90.88 287 ARG A C 1
ATOM 2311 O O . ARG A 1 287 ? -25.505 6.056 41.994 1.00 90.88 287 ARG A O 1
ATOM 2318 N N . GLY A 1 288 ? -26.640 6.860 40.203 1.00 89.94 288 GLY A N 1
ATOM 2319 C CA . GLY A 1 288 ? -27.235 8.024 40.864 1.00 89.94 288 GLY A CA 1
ATOM 2320 C C . GLY A 1 288 ? -28.039 7.612 42.095 1.00 89.94 288 GLY A C 1
ATOM 2321 O O . GLY A 1 288 ? -27.638 7.923 43.215 1.00 89.94 288 GLY A O 1
ATOM 2322 N N . THR A 1 289 ? -29.078 6.789 41.909 1.00 90.06 289 THR A N 1
ATOM 2323 C CA . THR A 1 289 ? -29.932 6.342 43.026 1.00 90.06 289 THR A CA 1
ATOM 2324 C C . THR A 1 289 ? -29.148 5.551 44.077 1.00 90.06 289 THR A C 1
ATOM 2326 O O . THR A 1 289 ? -29.301 5.774 45.276 1.00 90.06 289 THR A O 1
ATOM 2329 N N . MET A 1 290 ? -28.220 4.676 43.671 1.00 91.06 290 MET A N 1
ATOM 2330 C CA . MET A 1 290 ? -27.361 3.945 44.610 1.00 91.06 290 MET A CA 1
ATOM 2331 C C . MET A 1 290 ? -26.469 4.883 45.445 1.00 91.06 290 MET A C 1
ATOM 2333 O O . MET A 1 290 ? -26.286 4.633 46.639 1.00 91.06 290 MET A O 1
ATOM 2337 N N . ALA A 1 291 ? -25.921 5.948 44.853 1.00 90.81 291 ALA A N 1
ATOM 2338 C CA . ALA A 1 291 ? -25.100 6.936 45.550 1.00 90.81 291 ALA A CA 1
ATOM 2339 C C . ALA A 1 291 ? -25.936 7.850 46.464 1.00 90.81 291 ALA A C 1
ATOM 2341 O O . ALA A 1 291 ? -25.499 8.154 47.576 1.00 90.81 291 ALA A O 1
ATOM 2342 N N . GLU A 1 292 ? -27.138 8.243 46.042 1.00 92.69 292 GLU A N 1
ATOM 2343 C CA . GLU A 1 292 ? -28.112 8.986 46.853 1.00 92.69 292 GLU A CA 1
ATOM 2344 C C . GLU A 1 292 ? -28.509 8.181 48.096 1.00 92.69 292 GLU A C 1
ATOM 2346 O O . GLU A 1 292 ? -28.295 8.640 49.222 1.00 92.69 292 GLU A O 1
ATOM 2351 N N . ILE A 1 293 ? -28.960 6.933 47.913 1.00 91.00 293 ILE A N 1
ATOM 2352 C CA . ILE A 1 293 ? -29.299 6.017 49.011 1.00 91.00 293 ILE A CA 1
ATOM 2353 C C . ILE A 1 293 ? -28.098 5.827 49.948 1.00 91.00 293 ILE A C 1
ATOM 2355 O O . ILE A 1 293 ? -28.251 5.863 51.172 1.00 91.00 293 ILE A O 1
ATOM 2359 N N . PHE A 1 294 ? -26.896 5.617 49.404 1.00 92.31 294 PHE A N 1
ATOM 2360 C CA . PHE A 1 294 ? -25.700 5.378 50.210 1.00 92.31 294 PHE A CA 1
ATOM 2361 C C . PHE A 1 294 ? -25.312 6.592 51.066 1.00 92.31 294 PHE A C 1
ATOM 2363 O O . PHE A 1 294 ? -25.014 6.430 52.252 1.00 92.31 294 PHE A O 1
ATOM 2370 N N . ASN A 1 295 ? -25.344 7.801 50.498 1.00 90.31 295 ASN A N 1
ATOM 2371 C CA . ASN A 1 295 ? -25.028 9.026 51.233 1.00 90.31 295 ASN A CA 1
ATOM 2372 C C . ASN A 1 295 ? -26.127 9.392 52.245 1.00 90.31 295 ASN A C 1
ATOM 2374 O O . ASN A 1 295 ? -25.794 9.731 53.379 1.00 90.31 295 ASN A O 1
ATOM 2378 N N . GLY A 1 296 ? -27.408 9.240 51.888 1.00 89.50 296 GLY A N 1
ATOM 2379 C CA . GLY A 1 296 ? -28.537 9.489 52.794 1.00 89.50 296 GLY A CA 1
ATOM 2380 C C . GLY A 1 296 ? -28.588 8.546 54.005 1.00 89.50 296 GLY A C 1
ATOM 2381 O O . GLY A 1 296 ? -29.079 8.926 55.061 1.00 89.50 296 GLY A O 1
ATOM 2382 N N . ASN A 1 297 ? -28.017 7.340 53.897 1.00 88.88 297 ASN A N 1
ATOM 2383 C CA . ASN A 1 297 ? -27.952 6.350 54.982 1.00 88.88 297 ASN A CA 1
ATOM 2384 C C . ASN A 1 297 ? -26.564 6.308 55.662 1.00 88.88 297 ASN A C 1
ATOM 2386 O O . ASN A 1 297 ? -26.033 5.233 55.967 1.00 88.88 297 ASN A O 1
ATOM 2390 N N . TYR A 1 298 ? -25.958 7.483 55.872 1.00 85.81 298 TYR A N 1
ATOM 2391 C CA . TYR A 1 298 ? -24.679 7.693 56.575 1.00 85.81 298 TYR A CA 1
ATOM 2392 C C . TYR A 1 298 ? -23.494 6.852 56.057 1.00 85.81 298 TYR A C 1
ATOM 2394 O O . TYR A 1 298 ? -22.552 6.582 56.801 1.00 85.81 298 TYR A O 1
ATOM 2402 N N . ARG A 1 299 ? -23.521 6.412 54.788 1.00 87.62 299 ARG A N 1
ATOM 2403 C CA . ARG A 1 299 ? -22.505 5.530 54.171 1.00 87.62 299 ARG A CA 1
ATOM 2404 C C . ARG A 1 299 ? -22.349 4.160 54.857 1.00 87.62 299 ARG A C 1
ATOM 2406 O O . ARG A 1 299 ? -21.379 3.438 54.627 1.00 87.62 299 ARG A O 1
ATOM 2413 N N . CYS A 1 300 ? -23.338 3.755 55.655 1.00 85.19 300 CYS A N 1
ATOM 2414 C CA . CYS A 1 300 ? -23.331 2.504 56.418 1.00 85.19 300 CYS A CA 1
ATOM 2415 C C . CYS A 1 300 ? -23.842 1.289 55.618 1.00 85.19 300 CYS A C 1
ATOM 2417 O O . CYS A 1 300 ? -23.692 0.142 56.050 1.00 85.19 300 CYS A O 1
ATOM 2419 N N . TYR A 1 301 ? -24.501 1.500 54.473 1.00 91.06 301 TYR A N 1
ATOM 2420 C CA . TYR A 1 301 ? -25.177 0.426 53.740 1.00 91.06 301 TYR A CA 1
ATOM 2421 C C . TYR A 1 301 ? -24.241 -0.274 52.752 1.00 91.06 301 TYR A C 1
ATOM 2423 O O . TYR A 1 301 ? -23.912 0.243 51.692 1.00 91.06 301 TYR A O 1
ATOM 2431 N N . GLY A 1 302 ? -23.850 -1.506 53.083 1.00 89.19 302 GLY A N 1
ATOM 2432 C CA . GLY A 1 302 ? -23.174 -2.399 52.139 1.00 89.19 302 GLY A CA 1
ATOM 2433 C C . GLY A 1 302 ? -24.110 -2.964 51.068 1.00 89.19 302 GLY A C 1
ATOM 2434 O O . GLY A 1 302 ? -25.334 -2.920 51.206 1.00 89.19 302 GLY A O 1
ATOM 2435 N N . TYR A 1 303 ? -23.517 -3.588 50.045 1.00 92.06 303 TYR A N 1
ATOM 2436 C CA . TYR A 1 303 ? -24.200 -4.105 48.847 1.00 92.06 303 TYR A CA 1
ATOM 2437 C C . TYR A 1 303 ? -25.474 -4.921 49.118 1.00 92.06 303 TYR A C 1
ATOM 2439 O O . TYR A 1 303 ? -26.420 -4.807 48.351 1.00 92.06 303 TYR A O 1
ATOM 2447 N N . ARG A 1 304 ? -25.548 -5.689 50.216 1.00 91.81 304 ARG A N 1
ATOM 2448 C CA . ARG A 1 304 ? -26.762 -6.437 50.605 1.00 91.81 304 ARG A CA 1
ATOM 2449 C C . ARG A 1 304 ? -27.947 -5.525 50.945 1.00 91.81 304 ARG A C 1
ATOM 2451 O O . ARG A 1 304 ? -29.062 -5.795 50.516 1.00 91.81 304 ARG A O 1
ATOM 2458 N N . ARG A 1 305 ? -27.714 -4.445 51.705 1.00 92.31 305 ARG A N 1
ATOM 2459 C CA . ARG A 1 305 ? -28.759 -3.468 52.064 1.00 92.31 305 ARG A CA 1
ATOM 2460 C C . ARG A 1 305 ? -29.106 -2.569 50.882 1.00 92.31 305 ARG A C 1
ATOM 2462 O O . ARG A 1 305 ? -30.285 -2.394 50.603 1.00 92.31 305 ARG A O 1
ATOM 2469 N N . LEU A 1 306 ? -28.106 -2.091 50.137 1.00 91.25 306 LEU A N 1
ATOM 2470 C CA . LEU A 1 306 ? -28.343 -1.326 48.906 1.00 91.25 306 LEU A CA 1
ATOM 2471 C C . LEU A 1 306 ? -29.136 -2.129 47.865 1.00 91.25 306 LEU A C 1
ATOM 2473 O O . LEU A 1 306 ? -30.058 -1.597 47.263 1.00 91.25 306 LEU A O 1
ATOM 2477 N N . HIS A 1 307 ? -28.848 -3.422 47.690 1.00 94.12 307 HIS A N 1
ATOM 2478 C CA . HIS A 1 307 ? -29.603 -4.289 46.778 1.00 94.12 307 HIS A CA 1
ATOM 2479 C C . HIS A 1 307 ? -31.073 -4.465 47.185 1.00 94.12 307 HIS A C 1
ATOM 2481 O O . HIS A 1 307 ? -31.938 -4.511 46.311 1.00 94.12 307 HIS A O 1
ATOM 2487 N N . ALA A 1 308 ? -31.365 -4.523 48.488 1.00 93.06 308 ALA A N 1
ATOM 2488 C CA . ALA A 1 308 ? -32.736 -4.558 48.992 1.00 93.06 308 ALA A CA 1
ATOM 2489 C C . ALA A 1 308 ? -33.476 -3.230 48.743 1.00 93.06 308 ALA A C 1
ATOM 2491 O O . ALA A 1 308 ? -34.592 -3.261 48.231 1.00 93.06 308 ALA A O 1
ATOM 2492 N N . MET A 1 309 ? -32.832 -2.088 49.019 1.00 91.88 309 MET A N 1
ATOM 2493 C CA . MET A 1 309 ? -33.383 -0.742 48.777 1.00 91.88 309 MET A CA 1
ATOM 2494 C C . MET A 1 309 ? -33.673 -0.515 47.284 1.00 91.88 309 MET A C 1
ATOM 2496 O O . MET A 1 309 ? -34.800 -0.214 46.908 1.00 91.88 309 MET A O 1
ATOM 2500 N N . LEU A 1 310 ? -32.696 -0.786 46.408 1.00 91.88 310 LEU A N 1
ATOM 2501 C CA . LEU A 1 310 ? -32.861 -0.677 44.951 1.00 91.88 310 LEU A CA 1
ATOM 2502 C C . LEU A 1 310 ? -34.003 -1.569 44.432 1.00 91.88 310 LEU A C 1
ATOM 2504 O O . LEU A 1 310 ? -34.714 -1.194 43.505 1.00 91.88 310 LEU A O 1
ATOM 2508 N N . ARG A 1 311 ? -34.226 -2.742 45.042 1.00 92.75 311 ARG A N 1
ATOM 2509 C CA . ARG A 1 311 ? -35.365 -3.608 44.703 1.00 92.75 311 ARG A CA 1
ATOM 2510 C C . ARG A 1 311 ? -36.709 -3.017 45.149 1.00 92.75 311 ARG A C 1
ATOM 2512 O O . ARG A 1 311 ? -37.691 -3.244 44.448 1.00 92.75 311 ARG A O 1
ATOM 2519 N N . GLN A 1 312 ? -36.762 -2.298 46.272 1.00 89.31 312 GLN A N 1
ATOM 2520 C CA . GLN A 1 312 ? -37.967 -1.587 46.726 1.00 89.31 312 GLN A CA 1
ATOM 2521 C C . GLN A 1 312 ? -38.307 -0.409 45.799 1.00 89.31 312 GLN A C 1
ATOM 2523 O O . GLN A 1 312 ? -39.473 -0.228 45.470 1.00 89.31 312 GLN A O 1
ATOM 2528 N N . GLU A 1 313 ? -37.302 0.290 45.265 1.00 86.69 313 GLU A N 1
ATOM 2529 C CA . GLU A 1 313 ? -37.458 1.314 44.213 1.00 86.69 313 GLU A CA 1
ATOM 2530 C C . GLU A 1 313 ? -37.710 0.732 42.800 1.00 86.69 313 GLU A C 1
ATOM 2532 O O . GLU A 1 313 ? -37.642 1.435 41.795 1.00 86.69 313 GLU A O 1
ATOM 2537 N N . GLY A 1 314 ? -37.983 -0.573 42.681 1.00 87.62 314 GLY A N 1
ATOM 2538 C CA . GLY A 1 314 ? -38.306 -1.234 41.409 1.00 87.62 314 GLY A CA 1
ATOM 2539 C C . GLY A 1 314 ? -37.105 -1.585 40.515 1.00 87.62 314 GLY A C 1
ATOM 2540 O O . GLY A 1 314 ? -37.273 -2.267 39.499 1.00 87.62 314 GLY A O 1
ATOM 2541 N N . LEU A 1 315 ? -35.875 -1.222 40.891 1.00 86.69 315 LEU A N 1
ATOM 2542 C CA . LEU A 1 315 ? -34.651 -1.512 40.134 1.00 86.69 315 LEU A CA 1
ATOM 2543 C C . LEU A 1 315 ? -34.201 -2.972 40.339 1.00 86.69 315 LEU A C 1
ATOM 2545 O O . LEU A 1 315 ? -33.356 -3.307 41.175 1.00 86.69 315 LEU A O 1
ATOM 2549 N N . ARG A 1 316 ? -34.765 -3.885 39.534 1.00 86.69 316 ARG A N 1
ATOM 2550 C CA . ARG A 1 316 ? -34.493 -5.337 39.584 1.00 86.69 316 ARG A CA 1
ATOM 2551 C C . ARG A 1 316 ? -33.100 -5.700 39.043 1.00 86.69 316 ARG A C 1
ATOM 2553 O O . ARG A 1 316 ? -32.949 -6.180 37.922 1.00 86.69 316 ARG A O 1
ATOM 2560 N N . LEU A 1 317 ? -32.076 -5.517 39.873 1.00 89.81 317 LEU A N 1
ATOM 2561 C CA . LEU A 1 317 ? -30.679 -5.846 39.567 1.00 89.81 317 LEU A CA 1
ATOM 2562 C C . LEU A 1 317 ? -30.207 -7.140 40.247 1.00 89.81 317 LEU A C 1
ATOM 2564 O O . LEU A 1 317 ? -30.781 -7.607 41.233 1.00 89.81 317 LEU A O 1
ATOM 2568 N N . SER A 1 318 ? -29.114 -7.713 39.736 1.00 93.06 318 SER A N 1
ATOM 2569 C CA . SER A 1 318 ? -28.382 -8.788 40.416 1.00 93.06 318 SER A CA 1
ATOM 2570 C C . SER A 1 318 ? -27.463 -8.212 41.497 1.00 93.06 318 SER A C 1
ATOM 2572 O O . SER A 1 318 ? -26.770 -7.223 41.265 1.00 93.06 318 SER A O 1
ATOM 2574 N N . GLU A 1 319 ? -27.382 -8.880 42.648 1.00 92.31 319 GLU A N 1
ATOM 2575 C CA . GLU A 1 319 ? -26.481 -8.536 43.759 1.00 92.31 319 GLU A CA 1
ATOM 2576 C C . GLU A 1 319 ? -25.009 -8.417 43.310 1.00 92.31 319 GLU A C 1
ATOM 2578 O O . GLU A 1 319 ? -24.279 -7.538 43.770 1.00 92.31 319 GLU A O 1
ATOM 2583 N N . LYS A 1 320 ? -24.578 -9.253 42.348 1.00 93.56 320 LYS A N 1
ATOM 2584 C CA . LYS A 1 320 ? -23.230 -9.189 41.753 1.00 93.56 320 LYS A CA 1
ATOM 2585 C C . LYS A 1 320 ? -22.991 -7.878 40.995 1.00 93.56 320 LYS A C 1
ATOM 2587 O O . LYS A 1 320 ? -21.884 -7.350 41.040 1.00 93.56 320 LYS A O 1
ATOM 2592 N N . VAL A 1 321 ? -24.019 -7.351 40.322 1.00 91.56 321 VAL A N 1
ATOM 2593 C CA . VAL A 1 321 ? -23.950 -6.068 39.604 1.00 91.56 321 VAL A CA 1
ATOM 2594 C C . VAL A 1 321 ? -23.887 -4.918 40.603 1.00 91.56 321 VAL A C 1
ATOM 2596 O O . VAL A 1 321 ? -23.002 -4.084 40.471 1.00 91.56 321 VAL A O 1
ATOM 2599 N N . VAL A 1 322 ? -24.724 -4.922 41.648 1.00 91.56 322 VAL A N 1
ATOM 2600 C CA . VAL A 1 322 ? -24.673 -3.905 42.720 1.00 91.56 322 VAL A CA 1
ATOM 2601 C C . VAL A 1 322 ? -23.295 -3.877 43.386 1.00 91.56 322 VAL A C 1
ATOM 2603 O O . VAL A 1 322 ? -22.704 -2.811 43.513 1.00 91.56 322 VAL A O 1
ATOM 2606 N N . ARG A 1 323 ? -22.721 -5.038 43.740 1.00 93.50 323 ARG A N 1
ATOM 2607 C CA . ARG A 1 323 ? -21.370 -5.097 44.326 1.00 93.50 323 ARG A CA 1
ATOM 2608 C C . ARG A 1 323 ? -20.297 -4.534 43.385 1.00 93.50 323 ARG A C 1
ATOM 2610 O O . ARG A 1 323 ? -19.391 -3.857 43.859 1.00 93.50 323 ARG A O 1
ATOM 2617 N N . ARG A 1 324 ? -20.386 -4.813 42.078 1.00 93.25 324 ARG A N 1
ATOM 2618 C CA . ARG A 1 324 ? -19.440 -4.282 41.084 1.00 93.25 324 ARG A CA 1
ATOM 2619 C C . ARG A 1 324 ? -19.575 -2.764 40.947 1.00 93.25 324 ARG A C 1
ATOM 2621 O O . ARG A 1 324 ? -18.572 -2.074 41.055 1.00 93.25 324 ARG A O 1
ATOM 2628 N N . LEU A 1 325 ? -20.801 -2.256 40.809 1.00 91.44 325 LEU A N 1
ATOM 2629 C CA . LEU A 1 325 ? -21.077 -0.819 40.722 1.00 91.44 325 LEU A CA 1
ATOM 2630 C C . LEU A 1 325 ? -20.609 -0.076 41.984 1.00 91.44 325 LEU A C 1
ATOM 2632 O O . LEU A 1 325 ? -19.975 0.959 41.864 1.00 91.44 325 LEU A O 1
ATOM 2636 N N . MET A 1 326 ? -20.823 -0.617 43.190 1.00 92.44 326 MET A N 1
ATOM 2637 C CA . MET A 1 326 ? -20.289 -0.008 44.421 1.00 92.44 326 MET A CA 1
ATOM 2638 C C . MET A 1 326 ? -18.758 0.105 44.431 1.00 92.44 326 MET A C 1
ATOM 2640 O O . MET A 1 326 ? -18.229 1.046 45.013 1.00 92.44 326 MET A O 1
ATOM 2644 N N . ALA A 1 327 ? -18.048 -0.857 43.832 1.00 90.25 327 ALA A N 1
ATOM 2645 C CA . ALA A 1 327 ? -16.590 -0.827 43.741 1.00 90.25 327 ALA A CA 1
ATOM 2646 C C . ALA A 1 327 ? -16.095 0.143 42.653 1.00 90.25 327 ALA A C 1
ATOM 2648 O O . ALA A 1 327 ? -15.098 0.826 42.866 1.00 90.25 327 ALA A O 1
ATOM 2649 N N . GLU A 1 328 ? -16.802 0.227 41.520 1.00 89.12 328 GLU A N 1
ATOM 2650 C CA . GLU A 1 328 ? -16.556 1.225 40.469 1.00 89.12 328 GLU A CA 1
ATOM 2651 C C . GLU A 1 328 ? -16.736 2.657 41.020 1.00 89.12 328 GLU A C 1
ATOM 2653 O O . GLU A 1 328 ? -15.840 3.483 40.870 1.00 89.12 328 GLU A O 1
ATOM 2658 N N . GLU A 1 329 ? -17.822 2.907 41.761 1.00 86.88 329 GLU A N 1
ATOM 2659 C CA . GLU A 1 329 ? -18.174 4.213 42.350 1.00 86.88 329 GLU A CA 1
ATOM 2660 C C . GLU A 1 329 ? -17.511 4.509 43.713 1.00 86.88 329 GLU A C 1
ATOM 2662 O O . GLU A 1 329 ? -17.866 5.481 44.377 1.00 86.88 329 GLU A O 1
ATOM 2667 N N . GLN A 1 330 ? -16.571 3.672 44.173 1.00 88.12 330 GLN A N 1
ATOM 2668 C CA . GLN A 1 330 ? -15.860 3.835 45.456 1.00 88.12 330 GLN A CA 1
ATOM 2669 C C . GLN A 1 330 ? -16.779 4.012 46.691 1.00 88.12 330 GLN A C 1
ATOM 2671 O O . GLN A 1 330 ? -16.416 4.669 47.670 1.00 88.12 330 GLN A O 1
ATOM 2676 N N . LEU A 1 331 ? -17.962 3.383 46.694 1.00 87.75 331 LEU A N 1
ATOM 2677 C CA . LEU A 1 331 ? -18.924 3.423 47.807 1.00 87.75 331 LEU A CA 1
ATOM 2678 C C . LEU A 1 331 ? -18.481 2.489 48.950 1.00 87.75 331 LEU A C 1
ATOM 2680 O O . LEU A 1 331 ? -19.068 1.435 49.210 1.00 87.75 331 LEU A O 1
ATOM 2684 N N . VAL A 1 332 ? -17.392 2.859 49.623 1.00 86.12 332 VAL A N 1
ATOM 2685 C CA . VAL A 1 332 ? -16.785 2.078 50.707 1.00 86.12 332 VAL A CA 1
ATOM 2686 C C . VAL A 1 332 ? -17.542 2.303 52.015 1.00 86.12 332 VAL A C 1
ATOM 2688 O O . VAL A 1 332 ? -17.575 3.410 52.549 1.00 86.12 332 VAL A O 1
ATOM 2691 N N . VAL A 1 333 ? -18.116 1.230 52.566 1.00 85.88 333 VAL A N 1
ATOM 2692 C CA . VAL A 1 333 ? -18.802 1.262 53.867 1.00 85.88 333 VAL A CA 1
ATOM 2693 C C . VAL A 1 333 ? -17.814 1.600 54.980 1.00 85.88 333 VAL A C 1
ATOM 2695 O O . VAL A 1 333 ? -16.891 0.824 55.252 1.00 85.88 333 VAL A O 1
ATOM 2698 N N . SER A 1 334 ? -18.054 2.705 55.680 1.00 72.69 334 SER A N 1
ATOM 2699 C CA . SER A 1 334 ? -17.316 3.072 56.886 1.00 72.69 334 SER A CA 1
ATOM 2700 C C . SER A 1 334 ? -17.599 2.061 58.003 1.00 72.69 334 SER A C 1
ATOM 2702 O O . SER A 1 334 ? -18.683 1.995 58.580 1.00 72.69 334 SER A O 1
ATOM 2704 N N . ARG A 1 335 ? -16.603 1.235 58.334 1.00 67.38 335 ARG A N 1
ATOM 2705 C CA . ARG A 1 335 ? -16.660 0.374 59.520 1.00 67.38 335 ARG A CA 1
ATOM 2706 C C . ARG A 1 335 ? -16.037 1.110 60.694 1.00 67.38 335 ARG A C 1
ATOM 2708 O O . ARG A 1 335 ? -14.818 1.244 60.746 1.00 67.38 335 ARG A O 1
ATOM 2715 N N . SER A 1 336 ? -16.860 1.518 61.660 1.00 61.47 336 SER A N 1
ATOM 2716 C CA . SER A 1 336 ? -16.349 1.877 62.984 1.00 61.47 336 SER A CA 1
ATOM 2717 C C . SER A 1 336 ? -15.617 0.664 63.561 1.00 61.47 336 SER A C 1
ATOM 2719 O O . SER A 1 336 ? -16.215 -0.385 63.827 1.00 61.47 336 SER A O 1
ATOM 2721 N N . ARG A 1 337 ? -14.293 0.777 63.688 1.00 58.31 337 ARG A N 1
ATOM 2722 C CA . ARG A 1 337 ? -13.464 -0.229 64.346 1.00 58.31 337 ARG A CA 1
ATOM 2723 C C . ARG A 1 337 ? -13.773 -0.106 65.833 1.00 58.31 337 ARG A C 1
ATOM 2725 O O . ARG A 1 337 ? -13.365 0.879 66.438 1.00 58.31 337 ARG A O 1
ATOM 2732 N N . ARG A 1 338 ? -14.507 -1.069 66.411 1.00 57.94 338 ARG A N 1
ATOM 2733 C CA . ARG A 1 338 ? -14.746 -1.104 67.864 1.00 57.94 338 ARG A CA 1
ATOM 2734 C C . ARG A 1 338 ? -13.392 -1.040 68.570 1.00 57.94 338 ARG A C 1
ATOM 2736 O O . ARG A 1 338 ? -12.646 -2.017 68.546 1.00 57.94 338 ARG A O 1
ATOM 2743 N N . GLN A 1 339 ? -13.083 0.104 69.174 1.00 57.62 339 GLN A N 1
ATOM 2744 C CA . GLN A 1 339 ? -12.029 0.185 70.169 1.00 57.62 339 GLN A CA 1
ATOM 2745 C C . GLN A 1 339 ? -12.518 -0.625 71.362 1.00 57.62 339 GLN A C 1
ATOM 2747 O O . GLN A 1 339 ? -13.481 -0.255 72.031 1.00 57.62 339 GLN A O 1
ATOM 2752 N N . TRP A 1 340 ? -11.903 -1.786 71.568 1.00 44.69 340 TRP A N 1
ATOM 2753 C CA . TRP A 1 340 ? -12.013 -2.464 72.844 1.00 44.69 340 TRP A CA 1
ATOM 2754 C C . TRP A 1 340 ? -11.306 -1.588 73.883 1.00 44.69 340 TRP A C 1
ATOM 2756 O O . TRP A 1 340 ? -10.117 -1.300 73.763 1.00 44.69 340 TRP A O 1
ATOM 2766 N N . TRP A 1 341 ? -12.048 -1.111 74.874 1.00 56.47 341 TRP A N 1
ATOM 2767 C CA . TRP A 1 341 ? -11.430 -0.544 76.062 1.00 56.47 341 TRP A CA 1
ATOM 2768 C C . TRP A 1 341 ? -11.029 -1.725 76.940 1.00 56.47 341 TRP A C 1
ATOM 2770 O O . TRP A 1 341 ? -11.891 -2.417 77.482 1.00 56.47 341 TRP A O 1
ATOM 2780 N N . THR A 1 342 ? -9.730 -1.991 77.060 1.00 59.06 342 THR A N 1
ATOM 2781 C CA . THR A 1 342 ? -9.227 -2.863 78.125 1.00 59.06 342 THR A CA 1
ATOM 2782 C C . THR A 1 342 ? -9.546 -2.189 79.454 1.00 59.06 342 THR A C 1
ATOM 2784 O O . THR A 1 342 ? -9.032 -1.106 79.736 1.00 59.06 342 THR A O 1
ATOM 2787 N N . ALA A 1 343 ? -10.423 -2.803 80.248 1.00 58.06 343 ALA A N 1
ATOM 2788 C CA . ALA A 1 343 ? -10.909 -2.267 81.518 1.00 58.06 343 ALA A CA 1
ATOM 2789 C C . ALA A 1 343 ? -9.836 -2.361 82.622 1.00 58.06 343 ALA A C 1
ATOM 2791 O O . ALA A 1 343 ? -9.959 -3.128 83.572 1.00 58.06 343 ALA A O 1
ATOM 2792 N N . SER A 1 344 ? -8.750 -1.601 82.465 1.00 57.28 344 SER A N 1
ATOM 2793 C CA . SER A 1 344 ? -7.561 -1.637 83.329 1.00 57.28 344 SER A CA 1
ATOM 2794 C C . SER A 1 344 ? -7.007 -0.242 83.667 1.00 57.28 344 SER A C 1
ATOM 2796 O O . SER A 1 344 ? -5.843 -0.111 84.034 1.00 57.28 344 SER A O 1
ATOM 2798 N N . MET A 1 345 ? -7.842 0.800 83.574 1.00 53.22 345 MET A N 1
ATOM 2799 C CA . MET A 1 345 ? -7.576 2.146 84.111 1.00 53.22 345 MET A CA 1
ATOM 2800 C C . MET A 1 345 ? -8.766 2.651 84.939 1.00 53.22 345 MET A C 1
ATOM 2802 O O . MET A 1 345 ? -9.382 3.667 84.641 1.00 53.22 345 MET A O 1
ATOM 2806 N N . ALA A 1 346 ? -9.077 1.909 86.000 1.00 53.22 346 ALA A N 1
ATOM 2807 C CA . ALA A 1 346 ? -9.871 2.387 87.127 1.00 53.22 346 ALA A CA 1
ATOM 2808 C C . ALA A 1 346 ? -9.068 2.141 88.414 1.00 53.22 346 ALA A C 1
ATOM 2810 O O . ALA A 1 346 ? -9.306 1.182 89.147 1.00 53.22 346 ALA A O 1
ATOM 2811 N N . LYS A 1 347 ? -8.057 2.985 88.642 1.00 47.78 347 LYS A N 1
ATOM 2812 C CA . LYS A 1 347 ? -7.485 3.211 89.972 1.00 47.78 347 LYS A CA 1
ATOM 2813 C C . LYS A 1 347 ? -7.954 4.588 90.426 1.00 47.78 347 LYS A C 1
ATOM 2815 O O . LYS A 1 347 ? -7.848 5.536 89.651 1.00 47.78 347 LYS A O 1
ATOM 2820 N N . TRP A 1 348 ? -8.527 4.611 91.624 1.00 51.00 348 TRP A N 1
ATOM 2821 C CA . TRP A 1 348 ? -8.907 5.811 92.362 1.00 51.00 348 TRP A CA 1
ATOM 2822 C C . TRP A 1 348 ? -7.663 6.543 92.875 1.00 51.00 348 TRP A C 1
ATOM 2824 O O . TRP A 1 348 ? -6.649 5.841 93.109 1.00 51.00 348 TRP A O 1
#

Foldseek 3Di:
DDDDDDDDDDDDDYDDDDDDDDDDDDDPPPDDDDPPPCVVVCVQPNDDDPVVVVVVVVVCVVVVNDDDNPPPDPPDDVVRLVVLLVCCVVVPNDLVVSCVVVVDDHSVVNLVSCCVVPVLPNLDPDCVVDVPPCDDPVLLVVLLVCVVVPPDDLCVSCSVSSYHSVVSVVSNCVPVNCVVVVVVPPPPPPDVVNVVVVVVVVVVVVVVVVVLVVLVVLLLVLLCVPVVDDSVDDLQPDDLLSLLVSLVVCVVPDPSVSSCVVSVHDPVSSVVSVCVVVVPDPCPVVLVVLVVVCVVVVLQDDLVRSCVVCVVVVNDDDSVVSNVSCVVVVSDHDDDDPDDDPPDPDDD

Sequence (348 aa):
MVKRGCGRFPGLPGEKQCLPKQNGSAQLSFTLNTAENWLPWFVIWGTPLKRNLRRWIRLWEASGGVTETIRRKPRYSDVQKQAAVEHYLNHGCCLAFTTRTLGYPCCDVLARWVNELHPDRRLTFTSTINQNAPFEPKLKRQAVMALCTRRVSAGEIARNIGVSRTVLYKWKDEIIGNGAYQAMRKHKAPSPEEERDALREEIARLNQEIQRQQMELDILKKAKEIIKKDPGISVSTLTNREKTKIVDALRETHPLAELLSVLALARSSYFYHRVALRAGDKYVTVRGTMAEIFNGNYRCYGYRRLHAMLRQEGLRLSEKVVRRLMAEEQLVVSRSRRQWWTASMAKW

pLDDT: mean 73.12, std 19.92, range [26.56, 97.25]